Protein AF-A0A151HK45-F1 (afdb_monomer_lite)

InterPro domains:
  IPR002490 V-type ATPase, V0 complex, 116kDa subunit family [PF01496] (2-195)
  IPR002490 V-type ATPase, V0 complex, 116kDa subunit family [PTHR11629] (2-195)

Structure (mmCIF, N/CA/C/O backbone):
data_AF-A0A151HK45-F1
#
_entry.id   AF-A0A151HK45-F1
#
loop_
_atom_site.group_PDB
_atom_site.id
_atom_site.type_symbol
_atom_site.label_atom_id
_atom_site.label_alt_id
_atom_site.label_comp_id
_atom_site.label_asym_id
_atom_site.label_entity_id
_atom_site.label_seq_id
_atom_site.pdbx_PDB_ins_code
_atom_site.Cartn_x
_atom_site.Cartn_y
_atom_site.Cartn_z
_atom_site.occupancy
_atom_site.B_iso_or_equiv
_atom_site.auth_seq_id
_atom_site.auth_comp_id
_atom_site.auth_asym_id
_atom_site.auth_atom_id
_atom_site.pdbx_PDB_model_num
ATOM 1 N N . HIS A 1 1 ? 14.047 -20.370 18.266 1.00 85.88 1 HIS A N 1
ATOM 2 C CA . HIS A 1 1 ? 12.769 -20.252 17.521 1.00 85.88 1 HIS A CA 1
ATOM 3 C C . HIS A 1 1 ? 12.625 -18.891 16.839 1.00 85.88 1 HIS A C 1
ATOM 5 O O . HIS A 1 1 ? 12.457 -18.867 15.630 1.00 85.88 1 HIS A O 1
ATOM 11 N N . MET A 1 2 ? 12.771 -17.770 17.561 1.00 92.81 2 MET A N 1
ATOM 12 C CA . MET A 1 2 ? 12.615 -16.418 16.987 1.00 92.81 2 MET A CA 1
ATOM 13 C C . MET A 1 2 ? 13.567 -16.122 15.815 1.00 92.81 2 MET A C 1
ATOM 15 O O . MET A 1 2 ? 13.113 -15.670 14.773 1.00 92.81 2 MET A O 1
ATOM 19 N N . ILE A 1 3 ? 14.856 -16.466 15.931 1.00 94.00 3 ILE A N 1
ATOM 20 C CA . ILE A 1 3 ? 15.843 -16.266 14.847 1.00 94.00 3 ILE A CA 1
ATOM 21 C C . ILE A 1 3 ? 15.475 -17.059 13.580 1.00 94.00 3 ILE A C 1
ATOM 23 O O . ILE A 1 3 ? 15.647 -16.560 12.474 1.00 94.00 3 ILE A O 1
ATOM 27 N N . LEU A 1 4 ? 14.920 -18.267 13.732 1.00 94.81 4 LEU A N 1
ATOM 28 C CA . LEU A 1 4 ? 14.496 -19.097 12.599 1.00 94.81 4 LEU A CA 1
ATOM 29 C C . LEU A 1 4 ? 13.328 -18.438 11.852 1.00 94.81 4 LEU A C 1
ATOM 31 O O . LEU A 1 4 ? 13.370 -18.335 10.631 1.00 94.81 4 LEU A O 1
ATOM 35 N N . LEU A 1 5 ? 12.326 -17.932 12.579 1.00 93.69 5 LEU A N 1
ATOM 36 C CA . LEU A 1 5 ? 11.191 -17.219 11.983 1.00 93.69 5 LEU A CA 1
ATOM 37 C C . LEU A 1 5 ? 11.621 -15.911 11.306 1.00 93.69 5 LEU A C 1
ATOM 39 O O . LEU A 1 5 ? 11.166 -15.623 10.203 1.00 93.69 5 LEU A O 1
ATOM 43 N N . LEU A 1 6 ? 12.538 -15.154 11.920 1.00 94.44 6 LEU A N 1
ATOM 44 C CA . LEU A 1 6 ? 13.110 -13.950 11.308 1.00 94.44 6 LEU A CA 1
ATOM 45 C C . LEU A 1 6 ? 13.849 -14.278 10.004 1.00 94.44 6 LEU A C 1
ATOM 47 O O . LEU A 1 6 ? 13.644 -13.595 9.006 1.00 94.44 6 LEU A O 1
ATOM 51 N N . GLY A 1 7 ? 14.652 -15.346 9.983 1.00 93.81 7 GLY A N 1
ATOM 52 C CA . GLY A 1 7 ? 15.340 -15.805 8.773 1.00 93.81 7 GLY A CA 1
ATOM 53 C C . GLY A 1 7 ? 14.380 -16.271 7.671 1.00 93.81 7 GLY A C 1
ATOM 54 O O . GLY A 1 7 ? 14.568 -15.935 6.503 1.00 93.81 7 GLY A O 1
ATOM 55 N N . LEU A 1 8 ? 13.313 -16.991 8.028 1.00 94.69 8 LEU A N 1
ATOM 56 C CA . LEU A 1 8 ? 12.304 -17.456 7.071 1.00 94.69 8 LEU A CA 1
ATOM 57 C C . LEU A 1 8 ? 11.516 -16.288 6.457 1.00 94.69 8 LEU A C 1
ATOM 59 O O . LEU A 1 8 ? 11.331 -16.234 5.245 1.00 94.69 8 LEU A O 1
ATOM 63 N N . PHE A 1 9 ? 11.091 -15.311 7.260 1.00 93.06 9 PHE A N 1
ATOM 64 C CA . PHE A 1 9 ? 10.395 -14.140 6.720 1.00 93.06 9 PHE A CA 1
ATOM 65 C C . PHE A 1 9 ? 11.324 -13.211 5.934 1.00 93.06 9 PHE A C 1
ATOM 67 O O . PHE A 1 9 ? 10.900 -12.646 4.928 1.00 93.06 9 PHE A O 1
ATOM 74 N N . ALA A 1 10 ? 12.593 -13.089 6.334 1.00 91.62 10 ALA A N 1
ATOM 75 C CA . ALA A 1 10 ? 13.584 -12.330 5.577 1.00 91.62 10 ALA A CA 1
ATOM 76 C C . ALA A 1 10 ? 13.863 -12.961 4.204 1.00 91.62 10 ALA A C 1
ATOM 78 O O . ALA A 1 10 ? 13.919 -12.245 3.208 1.00 91.62 10 ALA A O 1
ATOM 79 N N . THR A 1 11 ? 13.977 -14.291 4.130 1.00 91.25 11 THR A N 1
ATOM 80 C CA . THR A 1 11 ? 14.140 -14.998 2.846 1.00 91.25 11 THR A CA 1
ATOM 81 C C . THR A 1 11 ? 12.903 -14.858 1.959 1.00 91.25 11 THR A C 1
ATOM 83 O O . THR A 1 11 ? 13.048 -14.554 0.779 1.00 91.25 11 THR A O 1
ATOM 86 N N . TYR A 1 12 ? 11.691 -14.962 2.516 1.00 90.69 12 TYR A N 1
ATOM 87 C CA . TYR A 1 12 ? 10.450 -14.692 1.779 1.00 90.69 12 TYR A CA 1
ATOM 88 C C . TYR A 1 12 ? 10.393 -13.260 1.222 1.00 90.69 12 TYR A C 1
ATOM 90 O O . TYR A 1 12 ? 10.091 -13.061 0.045 1.00 90.69 12 TYR A O 1
ATOM 98 N N . ALA A 1 13 ? 10.738 -12.257 2.036 1.00 89.19 13 ALA A N 1
ATOM 99 C CA . ALA A 1 13 ? 10.799 -10.871 1.583 1.00 89.19 13 ALA A CA 1
ATOM 100 C C . ALA A 1 13 ? 11.868 -10.671 0.495 1.00 89.19 13 ALA A C 1
ATOM 102 O O . ALA A 1 13 ? 11.599 -9.988 -0.488 1.00 89.19 13 ALA A O 1
ATOM 103 N N . GLY A 1 14 ? 13.043 -11.298 0.626 1.00 88.50 14 GLY A N 1
ATOM 104 C CA . GLY A 1 14 ? 14.097 -11.266 -0.394 1.00 88.50 14 GLY A CA 1
ATOM 105 C C . GLY A 1 14 ? 13.636 -11.817 -1.746 1.00 88.50 14 GLY A C 1
ATOM 106 O O . GLY A 1 14 ? 13.912 -11.211 -2.778 1.00 88.50 14 GLY A O 1
ATOM 107 N N . VAL A 1 15 ? 12.846 -12.898 -1.743 1.00 87.56 15 VAL A N 1
ATOM 108 C CA . VAL A 1 15 ? 12.231 -13.445 -2.965 1.00 87.56 15 VAL A CA 1
ATOM 109 C C . VAL A 1 15 ? 11.210 -12.474 -3.565 1.00 87.56 15 VAL A C 1
ATOM 111 O O . VAL A 1 15 ? 11.233 -12.250 -4.771 1.00 87.56 15 VAL A O 1
ATOM 114 N N . ILE A 1 16 ? 10.354 -11.839 -2.753 1.00 87.56 16 ILE A N 1
ATOM 115 C CA . ILE A 1 16 ? 9.393 -10.831 -3.249 1.00 87.56 16 ILE A CA 1
ATOM 116 C C . ILE A 1 16 ? 10.114 -9.640 -3.883 1.00 87.56 16 ILE A C 1
ATOM 118 O O . ILE A 1 16 ? 9.727 -9.195 -4.960 1.00 87.56 16 ILE A O 1
ATOM 122 N N . TYR A 1 17 ? 11.156 -9.119 -3.232 1.00 86.06 17 TYR A N 1
ATOM 123 C CA . TYR A 1 17 ? 11.951 -8.010 -3.766 1.00 86.06 17 TYR A CA 1
ATOM 124 C C . TYR A 1 17 ? 12.838 -8.414 -4.952 1.00 86.06 17 TYR A C 1
ATOM 126 O O . TYR A 1 17 ? 13.430 -7.531 -5.570 1.00 86.06 17 TYR A O 1
ATOM 134 N N . ASN A 1 18 ? 12.906 -9.713 -5.268 1.00 87.19 18 ASN A N 1
ATOM 135 C CA . ASN A 1 18 ? 13.835 -10.296 -6.227 1.00 8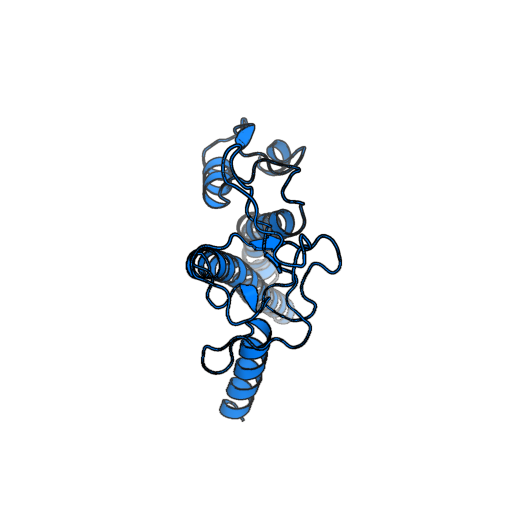7.19 18 ASN A CA 1
ATOM 136 C C . ASN A 1 18 ? 15.268 -9.786 -5.991 1.00 87.19 18 ASN A C 1
ATOM 138 O O . ASN A 1 18 ? 15.902 -9.189 -6.860 1.00 87.19 18 ASN A O 1
ATOM 142 N N . ASP A 1 19 ? 15.731 -9.938 -4.748 1.00 84.38 19 ASP A N 1
ATOM 143 C CA . ASP A 1 19 ? 17.032 -9.462 -4.293 1.00 84.38 19 ASP A CA 1
ATOM 144 C C . ASP A 1 19 ? 17.752 -10.563 -3.511 1.00 84.38 19 ASP A C 1
ATOM 146 O O . ASP A 1 19 ? 17.462 -10.821 -2.337 1.00 84.38 19 ASP A O 1
ATOM 150 N N . VAL A 1 20 ? 18.693 -11.228 -4.181 1.00 83.88 20 VAL A N 1
ATOM 151 C CA . VAL A 1 20 ? 19.587 -12.213 -3.574 1.00 83.88 20 VAL A CA 1
ATOM 152 C C . VAL A 1 20 ? 21.010 -11.701 -3.730 1.00 83.88 20 VAL A C 1
ATOM 154 O O . VAL A 1 20 ? 21.547 -11.653 -4.831 1.00 83.88 20 VAL A O 1
ATOM 157 N N . LEU A 1 21 ? 21.628 -11.301 -2.615 1.00 80.88 21 LEU A N 1
ATOM 158 C CA . LEU A 1 21 ? 22.982 -10.728 -2.590 1.00 80.88 21 LEU A CA 1
ATOM 159 C C . LEU A 1 21 ? 23.138 -9.473 -3.476 1.00 80.88 21 LEU A C 1
ATOM 161 O O . LEU A 1 21 ? 24.205 -9.260 -4.046 1.00 80.88 21 LEU A O 1
ATOM 165 N N . SER A 1 22 ? 22.101 -8.632 -3.579 1.00 77.75 22 SER A N 1
ATOM 166 C CA . SER A 1 22 ? 22.053 -7.456 -4.462 1.00 77.75 22 SER A CA 1
ATOM 167 C C . SER A 1 22 ? 21.942 -7.774 -5.959 1.00 77.75 22 SER A C 1
ATOM 169 O O . SER A 1 22 ? 22.002 -6.854 -6.775 1.00 77.75 22 SER A O 1
ATOM 171 N N . LEU A 1 23 ? 21.740 -9.041 -6.330 1.00 77.12 23 LEU A N 1
ATOM 172 C CA . LEU A 1 23 ? 21.497 -9.472 -7.705 1.00 77.12 23 LEU A CA 1
ATOM 173 C C . LEU A 1 23 ? 20.017 -9.840 -7.881 1.00 77.12 23 LEU A C 1
ATOM 175 O O . LEU A 1 23 ? 19.427 -10.514 -7.032 1.00 77.12 23 LEU A O 1
ATOM 179 N N . GLY A 1 24 ? 19.423 -9.391 -8.988 1.00 76.56 24 GLY A N 1
ATOM 180 C CA . GLY A 1 24 ? 18.127 -9.896 -9.439 1.00 76.56 24 GLY A CA 1
ATOM 181 C C . GLY A 1 24 ? 18.291 -11.295 -10.017 1.00 76.56 24 GLY A C 1
ATOM 182 O O . GLY A 1 24 ? 19.310 -11.584 -10.640 1.00 76.56 24 GLY A O 1
ATOM 183 N N . ILE A 1 25 ? 17.309 -12.172 -9.823 1.00 79.81 25 ILE A N 1
ATOM 184 C CA . ILE A 1 25 ? 17.286 -13.502 -10.441 1.00 79.81 25 ILE A CA 1
ATOM 185 C C . ILE A 1 25 ? 16.192 -13.511 -11.505 1.00 79.81 25 ILE A C 1
ATOM 187 O O . ILE A 1 25 ? 15.031 -13.229 -11.206 1.00 79.81 25 ILE A O 1
ATOM 191 N N . ASP A 1 26 ? 16.545 -13.865 -12.739 1.00 79.69 26 ASP A N 1
ATOM 192 C CA . ASP A 1 26 ? 15.570 -14.070 -13.811 1.00 79.69 26 ASP A CA 1
ATOM 193 C C . ASP A 1 26 ? 15.066 -15.511 -13.786 1.00 79.69 26 ASP A C 1
ATOM 195 O O . ASP A 1 26 ? 15.707 -16.431 -14.293 1.00 79.69 26 ASP A O 1
ATOM 199 N N . LEU A 1 27 ? 13.935 -15.708 -13.107 1.00 74.25 27 LEU A N 1
ATOM 200 C CA . LEU A 1 27 ? 13.289 -17.013 -12.955 1.00 74.25 27 LEU A CA 1
ATOM 201 C C . LEU A 1 27 ? 12.288 -17.297 -14.084 1.00 74.25 27 LEU A C 1
ATOM 203 O O . LEU A 1 27 ? 12.079 -18.458 -14.426 1.00 74.25 27 LEU A O 1
ATOM 207 N N . PHE A 1 28 ? 11.651 -16.258 -14.638 1.00 78.56 28 PHE A N 1
ATOM 208 C CA . PHE A 1 28 ? 10.496 -16.393 -15.539 1.00 78.56 28 PHE A CA 1
ATOM 209 C C . PHE A 1 28 ? 10.613 -15.602 -16.852 1.00 78.56 28 PHE A C 1
ATOM 211 O O . PHE A 1 28 ? 9.629 -15.521 -17.597 1.00 78.56 28 PHE A O 1
ATOM 218 N N . GLY A 1 29 ? 11.781 -15.029 -17.138 1.00 76.00 29 GLY A N 1
ATOM 219 C CA . GLY A 1 29 ? 11.995 -14.073 -18.216 1.00 76.00 29 GLY A CA 1
ATOM 220 C C . GLY A 1 29 ? 11.484 -12.687 -17.827 1.00 76.00 29 GLY A C 1
ATOM 221 O O . GLY A 1 29 ? 10.345 -12.539 -17.364 1.00 76.00 29 GLY A O 1
ATOM 222 N N . THR A 1 30 ? 12.303 -11.664 -18.053 1.00 77.56 30 THR A N 1
ATOM 223 C CA . THR A 1 30 ? 11.869 -10.267 -17.937 1.00 77.56 30 THR A CA 1
ATOM 224 C C . THR A 1 30 ? 10.704 -9.953 -18.883 1.00 77.56 30 THR A C 1
ATOM 226 O O . THR A 1 30 ? 10.605 -10.478 -19.993 1.00 77.56 30 THR A O 1
ATOM 229 N N . ARG A 1 31 ? 9.794 -9.094 -18.421 1.00 81.50 31 ARG A N 1
ATOM 230 C CA . ARG A 1 31 ? 8.635 -8.571 -19.160 1.00 81.50 31 ARG A CA 1
ATOM 231 C C . ARG A 1 31 ? 8.886 -7.168 -19.698 1.00 81.50 31 ARG A C 1
ATOM 233 O O . ARG A 1 31 ? 7.939 -6.464 -20.040 1.00 81.50 31 ARG A O 1
ATOM 240 N N . TRP A 1 32 ? 10.153 -6.778 -19.781 1.00 77.19 32 TRP A N 1
ATOM 241 C CA . TRP A 1 32 ? 10.609 -5.556 -20.422 1.00 77.19 32 TRP A CA 1
ATOM 242 C C . TRP A 1 32 ? 11.348 -5.897 -21.710 1.00 77.19 32 TRP A C 1
ATOM 244 O O . TRP A 1 32 ? 12.059 -6.899 -21.799 1.00 77.19 32 TRP A O 1
ATOM 254 N N . GLN A 1 33 ? 11.148 -5.065 -22.722 1.00 76.19 33 GLN A N 1
ATOM 255 C CA . GLN A 1 33 ? 11.783 -5.202 -24.023 1.00 76.19 33 GLN A CA 1
ATOM 256 C C . GLN A 1 33 ? 12.540 -3.928 -24.367 1.00 76.19 33 GLN A C 1
ATOM 258 O O . GLN A 1 33 ? 12.121 -2.823 -24.013 1.00 76.19 33 GLN A O 1
ATOM 263 N N . VAL A 1 34 ? 13.637 -4.096 -25.093 1.00 71.62 34 VAL A N 1
ATOM 264 C CA . VAL A 1 34 ? 14.411 -2.970 -25.608 1.00 71.62 34 VAL A CA 1
ATOM 265 C C . VAL A 1 34 ? 13.591 -2.297 -26.701 1.00 71.62 34 VAL A C 1
ATOM 267 O O . VAL A 1 34 ? 13.236 -2.946 -27.693 1.00 71.62 34 VAL A O 1
ATOM 270 N N . SER A 1 35 ? 13.278 -1.008 -26.542 1.00 64.88 35 SER A N 1
ATOM 271 C CA . SER A 1 35 ? 12.705 -0.238 -27.644 1.00 64.88 35 SER A CA 1
ATOM 272 C C . SER A 1 35 ? 13.758 -0.155 -28.748 1.00 64.88 35 SER A C 1
ATOM 274 O O . SER A 1 35 ? 14.877 0.296 -28.494 1.00 64.88 35 SER A O 1
ATOM 276 N N . SER A 1 36 ? 13.427 -0.603 -29.962 1.00 57.41 36 SER A N 1
ATOM 277 C CA . SER A 1 36 ? 14.312 -0.452 -31.120 1.00 57.41 36 SER A CA 1
ATOM 278 C C . SER A 1 36 ? 14.756 1.008 -31.239 1.00 57.41 36 SER A C 1
ATOM 280 O O . SER A 1 36 ? 13.904 1.883 -31.062 1.00 57.41 36 SER A O 1
ATOM 282 N N . PRO A 1 37 ? 16.035 1.301 -31.548 1.00 53.94 37 PRO A N 1
ATOM 283 C CA . PRO A 1 37 ? 16.459 2.677 -31.743 1.00 53.94 37 PRO A CA 1
ATOM 284 C C . PRO A 1 37 ? 15.588 3.298 -32.837 1.00 53.94 37 PRO A C 1
ATOM 286 O O . PRO A 1 37 ? 15.566 2.821 -33.973 1.00 53.94 37 PRO A O 1
ATOM 289 N N . THR A 1 38 ? 14.837 4.339 -32.483 1.00 46.09 38 THR A N 1
ATOM 290 C CA . THR A 1 38 ? 14.225 5.224 -33.468 1.00 46.09 38 THR A CA 1
ATOM 291 C C . THR A 1 38 ? 15.382 5.911 -34.173 1.00 46.09 38 THR A C 1
ATOM 293 O O . THR A 1 38 ? 15.970 6.846 -33.636 1.00 46.09 38 THR A O 1
ATOM 296 N N . PHE A 1 39 ? 15.774 5.387 -35.333 1.00 50.38 39 PHE A N 1
ATOM 297 C CA . PHE A 1 39 ? 16.718 6.070 -36.203 1.00 50.38 39 PHE A CA 1
ATOM 298 C C . PHE A 1 39 ? 16.082 7.407 -36.585 1.00 50.38 39 PHE A C 1
ATOM 300 O O . PHE A 1 39 ? 15.000 7.427 -37.176 1.00 50.38 39 PHE A O 1
ATOM 307 N N . GLU A 1 40 ? 16.714 8.516 -36.207 1.00 48.94 40 GLU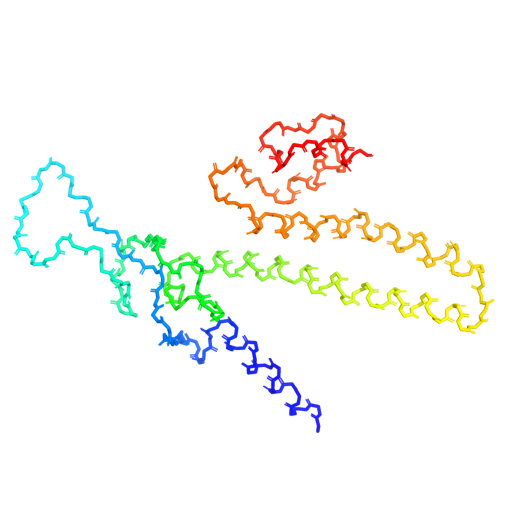 A N 1
ATOM 308 C CA . GLU A 1 40 ? 16.331 9.816 -36.747 1.00 48.94 40 GLU A CA 1
ATOM 309 C C . GLU A 1 40 ? 16.515 9.789 -38.272 1.00 48.94 40 GLU A C 1
ATOM 311 O O . GLU A 1 40 ? 17.409 9.118 -38.800 1.00 48.94 40 GLU A O 1
ATOM 316 N N . GLU A 1 41 ? 15.623 10.477 -38.983 1.00 43.00 41 GLU A N 1
ATOM 317 C CA . GLU A 1 41 ? 15.525 10.494 -40.442 1.00 43.00 41 GLU A CA 1
ATOM 318 C C . GLU A 1 41 ? 16.820 11.069 -41.062 1.00 43.00 41 GLU A C 1
ATOM 320 O O . GLU A 1 41 ? 16.943 12.269 -41.291 1.00 43.00 41 GLU A O 1
ATOM 325 N N . GLY A 1 42 ? 17.833 10.217 -41.280 1.00 52.09 42 GLY A N 1
ATOM 326 C CA . GLY A 1 42 ? 19.128 10.629 -41.835 1.00 52.09 42 GLY A CA 1
ATOM 327 C C . GLY A 1 42 ? 20.330 9.702 -41.603 1.00 52.09 42 GLY A C 1
ATOM 328 O O . GLY A 1 42 ? 21.326 9.851 -42.311 1.00 52.09 42 GLY A O 1
ATOM 329 N N . GLU A 1 43 ? 20.278 8.733 -40.681 1.00 47.22 43 GLU A N 1
ATOM 330 C CA . GLU A 1 43 ? 21.392 7.790 -40.468 1.00 47.22 43 GLU A CA 1
ATOM 331 C C . GLU A 1 43 ? 21.231 6.484 -41.264 1.00 47.22 43 GLU A C 1
ATOM 333 O O . GLU A 1 43 ? 20.179 5.845 -41.285 1.00 47.22 43 GLU A O 1
ATOM 338 N N . VAL A 1 44 ? 22.300 6.087 -41.961 1.00 47.41 44 VAL A N 1
ATOM 339 C CA . VAL A 1 44 ? 22.317 4.931 -42.867 1.00 47.41 44 VAL A CA 1
ATOM 340 C C . VAL A 1 44 ? 22.241 3.635 -42.057 1.00 47.41 44 VAL A C 1
ATOM 342 O O . VAL A 1 44 ? 23.198 3.247 -41.387 1.00 47.41 44 VAL A O 1
ATOM 345 N N . ALA A 1 45 ? 21.102 2.947 -42.136 1.00 47.47 45 ALA A N 1
ATOM 346 C CA . ALA A 1 45 ? 20.888 1.660 -41.489 1.00 47.47 45 ALA A CA 1
ATOM 347 C C . ALA A 1 45 ? 21.793 0.573 -42.100 1.00 47.47 45 ALA A C 1
ATOM 349 O O . ALA A 1 45 ? 21.644 0.192 -43.263 1.00 47.47 45 ALA A O 1
ATOM 350 N N . PHE A 1 46 ? 22.712 0.024 -41.304 1.00 46.16 46 PHE A N 1
ATOM 351 C CA . PHE A 1 46 ? 23.320 -1.271 -41.609 1.00 46.16 46 PHE A CA 1
ATOM 352 C C . PHE A 1 46 ? 22.286 -2.373 -41.332 1.00 46.16 46 PHE A C 1
ATOM 354 O O . PHE A 1 46 ? 21.602 -2.298 -40.308 1.00 46.16 46 PHE A O 1
ATOM 361 N N . PRO A 1 47 ? 22.164 -3.419 -42.175 1.00 45.19 47 PRO A N 1
ATOM 362 C CA . PRO A 1 47 ? 21.250 -4.523 -41.922 1.00 45.19 47 PRO A CA 1
ATOM 363 C C . PRO A 1 47 ? 21.862 -5.434 -40.850 1.00 45.19 47 PRO A C 1
ATOM 365 O O . PRO A 1 47 ? 22.346 -6.529 -41.130 1.00 45.19 47 PRO A O 1
ATOM 368 N N . ALA A 1 48 ? 21.887 -4.963 -39.605 1.00 45.66 48 ALA A N 1
ATOM 369 C CA . ALA A 1 48 ? 22.068 -5.832 -38.460 1.00 45.66 48 ALA A CA 1
ATOM 370 C C . ALA A 1 48 ? 20.771 -6.630 -38.300 1.00 45.66 48 ALA A C 1
ATOM 372 O O . ALA A 1 48 ? 19.682 -6.071 -38.182 1.00 45.66 48 ALA A O 1
ATOM 373 N N . ALA A 1 49 ? 20.889 -7.951 -38.382 1.00 43.00 49 ALA A N 1
ATOM 374 C CA . ALA A 1 49 ? 19.778 -8.870 -38.233 1.00 43.00 49 ALA A CA 1
ATOM 375 C C . ALA A 1 49 ? 18.950 -8.558 -36.968 1.00 43.00 49 ALA A C 1
ATOM 377 O O . ALA A 1 49 ? 19.502 -8.378 -35.885 1.00 43.00 49 ALA A O 1
ATOM 378 N N . SER A 1 50 ? 17.624 -8.588 -37.139 1.00 44.19 50 SER A N 1
ATOM 379 C CA . SER A 1 50 ? 16.542 -8.426 -36.152 1.00 44.19 50 SER A CA 1
ATOM 380 C C . SER A 1 50 ? 16.151 -6.993 -35.757 1.00 44.19 50 SER A C 1
ATOM 382 O O . SER A 1 50 ? 16.395 -6.522 -34.655 1.00 44.19 50 SER A O 1
ATOM 384 N N . SER A 1 51 ? 15.370 -6.359 -36.634 1.00 47.78 51 SER A N 1
ATOM 385 C CA . SER A 1 51 ? 14.378 -5.322 -36.315 1.00 47.78 51 SER A CA 1
ATOM 386 C C . SER A 1 51 ? 13.203 -5.888 -35.491 1.00 47.78 51 SER A C 1
ATOM 388 O O . SER A 1 51 ? 12.038 -5.720 -35.849 1.00 47.78 51 SER A O 1
ATOM 390 N N . ALA A 1 52 ? 13.501 -6.661 -34.450 1.00 53.12 52 ALA A N 1
ATOM 391 C CA . ALA A 1 52 ? 12.518 -7.274 -33.572 1.00 53.12 52 ALA A CA 1
ATOM 392 C C . ALA A 1 52 ? 12.794 -6.793 -32.151 1.00 53.12 52 ALA A C 1
ATOM 394 O O . ALA A 1 52 ? 13.941 -6.829 -31.704 1.00 53.12 52 ALA A O 1
ATOM 395 N N . SER A 1 53 ? 11.743 -6.359 -31.454 1.00 56.16 53 SER A N 1
ATOM 396 C CA . SER A 1 53 ? 11.763 -6.135 -30.010 1.00 56.16 53 SER A CA 1
ATOM 397 C C . SER A 1 53 ? 12.365 -7.367 -29.339 1.00 56.16 53 SER A C 1
ATOM 399 O O . SER A 1 53 ? 11.789 -8.458 -29.385 1.00 56.16 53 SER A O 1
ATOM 401 N N . ARG A 1 54 ? 13.567 -7.221 -28.787 1.00 63.25 54 ARG A N 1
ATOM 402 C CA . ARG A 1 54 ? 14.260 -8.313 -28.108 1.00 63.25 54 ARG A CA 1
ATOM 403 C C . ARG A 1 54 ? 13.947 -8.205 -26.615 1.00 63.25 54 ARG A C 1
ATOM 405 O O . ARG A 1 54 ? 13.928 -7.083 -26.102 1.00 63.25 54 ARG A O 1
ATOM 412 N N . PRO A 1 55 ? 13.685 -9.325 -25.919 1.00 60.19 55 PRO A N 1
ATOM 413 C CA . PRO A 1 55 ? 13.549 -9.295 -24.468 1.00 60.19 55 PRO A CA 1
ATOM 414 C C . PRO A 1 55 ? 14.816 -8.696 -23.856 1.00 60.19 55 PRO A C 1
ATOM 416 O O . PRO A 1 55 ? 15.923 -8.991 -24.326 1.00 60.19 55 PRO A O 1
ATOM 419 N N . ALA A 1 56 ? 14.636 -7.852 -22.839 1.00 62.28 56 ALA A N 1
ATOM 420 C CA . ALA A 1 56 ? 15.744 -7.296 -22.081 1.00 62.28 56 ALA A CA 1
ATOM 421 C C . ALA A 1 56 ? 16.605 -8.445 -21.530 1.00 62.28 56 ALA A C 1
ATOM 423 O O . ALA A 1 56 ? 16.117 -9.526 -21.193 1.00 62.28 56 ALA A O 1
ATOM 424 N N . THR A 1 57 ? 17.915 -8.259 -21.488 1.00 60.34 57 THR A N 1
ATOM 425 C CA . THR A 1 57 ? 18.829 -9.254 -20.902 1.00 60.34 57 THR A CA 1
ATOM 426 C C . THR A 1 57 ? 19.557 -8.622 -19.734 1.00 60.34 57 THR A C 1
ATOM 428 O O . THR A 1 57 ? 19.787 -7.422 -19.742 1.00 60.34 57 THR A O 1
ATOM 431 N N . PHE A 1 58 ? 19.982 -9.423 -18.750 1.00 51.62 58 PHE A N 1
ATOM 432 C CA . PHE A 1 58 ? 20.693 -8.946 -17.548 1.00 51.62 58 PHE A CA 1
ATOM 433 C C . PHE A 1 58 ? 21.888 -8.015 -17.808 1.00 51.62 58 PHE A C 1
ATOM 435 O O . PHE A 1 58 ? 22.293 -7.270 -16.922 1.00 51.62 58 PHE A O 1
ATOM 442 N N . HIS A 1 59 ? 22.470 -8.083 -19.003 1.00 51.38 59 HIS A N 1
ATOM 443 C CA . HIS A 1 59 ? 23.542 -7.211 -19.456 1.00 51.38 59 HIS A CA 1
ATOM 444 C C . HIS A 1 59 ? 23.012 -6.260 -20.524 1.00 51.38 59 HIS A C 1
ATOM 446 O O . HIS A 1 59 ? 23.322 -6.420 -21.705 1.00 51.38 59 HIS A O 1
ATOM 452 N N . GLU A 1 60 ? 22.191 -5.297 -20.120 1.00 55.03 60 GLU A N 1
ATOM 453 C CA . GLU A 1 60 ? 21.748 -4.245 -21.028 1.00 55.03 60 GLU A CA 1
ATOM 454 C C . GLU A 1 60 ? 22.661 -3.023 -20.952 1.00 55.03 60 GLU A C 1
ATOM 456 O O . GLU A 1 60 ? 23.254 -2.715 -19.914 1.00 55.03 60 GLU A O 1
ATOM 461 N N . ARG A 1 61 ? 22.852 -2.384 -22.106 1.00 53.16 61 ARG A N 1
ATOM 462 C CA . ARG A 1 61 ? 23.821 -1.310 -22.301 1.00 53.16 61 ARG A CA 1
ATOM 463 C C . ARG A 1 61 ? 23.269 -0.021 -21.694 1.00 53.16 61 ARG A C 1
ATOM 465 O O . ARG A 1 61 ? 22.124 0.349 -21.933 1.00 53.16 61 ARG A O 1
ATOM 472 N N . GLU A 1 62 ? 24.106 0.674 -20.934 1.00 50.59 62 GLU A N 1
ATOM 473 C CA . GLU A 1 62 ? 23.809 1.984 -20.349 1.00 50.59 62 GLU A CA 1
ATOM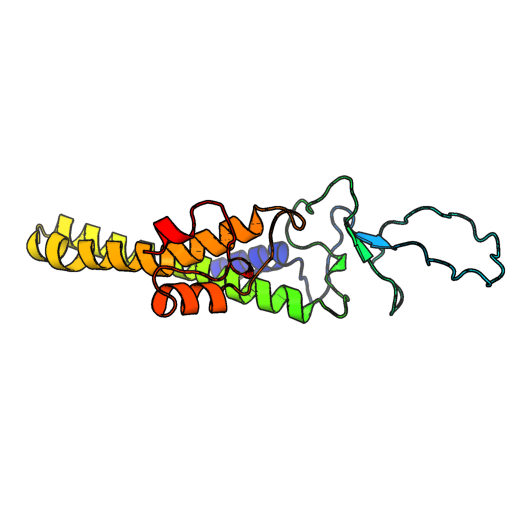 474 C C . GLU A 1 62 ? 23.251 2.943 -21.427 1.00 50.59 62 GLU A C 1
ATOM 476 O O . GLU A 1 62 ? 23.982 3.354 -22.328 1.00 50.59 62 GLU A O 1
ATOM 481 N N . GLY A 1 63 ? 21.945 3.250 -21.376 1.00 57.78 63 GLY A N 1
ATOM 482 C CA . GLY A 1 63 ? 21.275 4.196 -22.286 1.00 57.78 63 GLY A CA 1
ATOM 483 C C . GLY A 1 63 ? 20.086 3.668 -23.104 1.00 57.78 63 GLY A C 1
ATOM 484 O O . GLY A 1 63 ? 19.406 4.479 -23.733 1.00 57.78 63 GLY A O 1
ATOM 485 N N . GLU A 1 64 ? 19.790 2.365 -23.097 1.00 64.50 64 GLU A N 1
ATOM 486 C CA . GLU A 1 64 ? 18.623 1.810 -23.805 1.00 64.50 64 GLU A CA 1
ATOM 487 C C . GLU A 1 64 ? 17.314 2.047 -23.018 1.00 64.50 64 GLU A C 1
ATOM 489 O O . GLU A 1 64 ? 17.253 1.885 -21.796 1.00 64.50 64 GLU A O 1
ATOM 494 N N . LYS A 1 65 ? 16.257 2.508 -23.707 1.00 65.75 65 LYS A N 1
ATOM 495 C CA . LYS A 1 65 ? 14.927 2.686 -23.107 1.00 65.75 65 LYS A CA 1
ATOM 496 C C . LYS A 1 65 ? 14.185 1.352 -23.135 1.00 65.75 65 LYS A C 1
ATOM 498 O O . LYS A 1 65 ? 14.039 0.728 -24.183 1.00 65.75 65 LYS A O 1
ATOM 503 N N . LEU A 1 66 ? 13.695 0.947 -21.970 1.00 69.88 66 LEU A N 1
ATOM 504 C CA . LEU A 1 66 ? 12.903 -0.262 -21.803 1.00 69.88 66 LEU A CA 1
ATOM 505 C C . LEU A 1 66 ? 11.416 0.072 -21.849 1.00 69.88 66 LEU A C 1
ATOM 507 O O . LEU A 1 66 ? 10.942 0.940 -21.113 1.00 69.88 66 LEU A O 1
ATOM 511 N N . GLU A 1 67 ? 10.681 -0.654 -22.682 1.00 70.19 67 GLU A N 1
ATOM 512 C CA . GLU A 1 67 ? 9.224 -0.590 -22.748 1.00 70.19 67 GLU A CA 1
ATOM 513 C C . GLU A 1 67 ? 8.607 -1.868 -22.167 1.00 70.19 67 GLU A C 1
ATOM 515 O O . GLU A 1 67 ? 9.197 -2.950 -22.280 1.00 70.19 67 GLU A O 1
ATOM 520 N N . PRO A 1 68 ? 7.435 -1.778 -21.511 1.00 70.12 68 PRO A N 1
ATOM 521 C CA . PRO A 1 68 ? 6.745 -2.960 -21.019 1.00 70.12 68 PRO A CA 1
ATOM 522 C C . PRO A 1 68 ? 6.285 -3.822 -22.200 1.00 70.12 68 PRO A C 1
ATOM 524 O O . PRO A 1 68 ? 5.734 -3.322 -23.181 1.00 70.12 68 PRO A O 1
ATOM 527 N N . MET A 1 69 ? 6.488 -5.133 -22.104 1.00 67.12 69 MET A N 1
ATOM 528 C CA . MET A 1 69 ? 6.009 -6.080 -23.105 1.00 67.12 69 MET A CA 1
ATOM 529 C C . MET A 1 69 ? 4.474 -6.156 -23.064 1.00 67.12 69 MET A C 1
ATOM 531 O O . MET A 1 69 ? 3.879 -6.254 -21.989 1.00 67.12 69 MET A O 1
ATOM 535 N N . ALA A 1 70 ? 3.825 -6.135 -24.233 1.00 63.25 70 ALA A N 1
ATOM 536 C CA . ALA A 1 70 ? 2.361 -6.181 -24.338 1.00 63.25 70 ALA A CA 1
ATOM 537 C C . ALA A 1 70 ? 1.762 -7.525 -23.875 1.00 63.25 70 ALA A C 1
ATOM 539 O O . ALA A 1 70 ? 0.625 -7.570 -23.408 1.00 63.25 70 ALA A O 1
ATOM 540 N N . GLU A 1 71 ? 2.525 -8.617 -23.975 1.00 65.06 71 GLU A N 1
ATOM 541 C CA . GLU A 1 71 ? 2.092 -9.959 -23.582 1.00 65.06 71 GLU A CA 1
ATOM 542 C C . GLU A 1 71 ? 2.818 -10.445 -22.318 1.00 65.06 71 GLU A C 1
ATOM 544 O O . GLU A 1 71 ? 4.044 -10.416 -22.219 1.00 65.06 71 GLU A O 1
ATOM 549 N N . GLY A 1 72 ? 2.054 -10.946 -21.342 1.00 65.69 72 GLY A N 1
ATOM 550 C CA . GLY A 1 72 ? 2.603 -11.569 -20.132 1.00 65.69 72 GLY A CA 1
ATOM 551 C C . GLY A 1 72 ? 3.005 -10.606 -19.008 1.00 65.69 72 GLY A C 1
ATOM 552 O O . GLY A 1 72 ? 3.729 -11.017 -18.105 1.00 65.69 72 GLY A O 1
ATOM 553 N N . PHE A 1 73 ? 2.543 -9.354 -19.042 1.00 70.69 73 PHE A N 1
ATOM 554 C CA . PHE A 1 73 ? 2.616 -8.427 -17.911 1.00 70.69 73 PHE A CA 1
ATOM 555 C C . PHE A 1 73 ? 1.430 -8.649 -16.948 1.00 70.69 73 PHE A C 1
ATOM 557 O O . PHE A 1 73 ? 0.308 -8.841 -17.427 1.00 70.69 73 PHE A O 1
ATOM 564 N N . PRO A 1 74 ? 1.606 -8.571 -15.612 1.00 78.31 74 PRO A N 1
ATOM 565 C CA . PRO A 1 74 ? 2.842 -8.335 -14.849 1.00 78.31 74 PRO A CA 1
ATOM 566 C C . PRO A 1 74 ? 3.684 -9.606 -14.592 1.00 78.31 74 PRO A C 1
ATOM 568 O O . PRO A 1 74 ? 3.203 -10.726 -14.752 1.00 78.31 74 PRO A O 1
ATOM 571 N N . TYR A 1 75 ? 4.940 -9.425 -14.151 1.00 83.00 75 TYR A N 1
ATOM 572 C CA . TYR A 1 75 ? 5.849 -10.519 -13.759 1.00 83.00 75 TYR A CA 1
ATOM 573 C C . TYR A 1 75 ? 5.210 -11.407 -12.666 1.00 83.00 75 TYR A C 1
ATOM 575 O O . TYR A 1 75 ? 4.639 -10.874 -11.711 1.00 83.00 75 TYR A O 1
ATOM 583 N N . PRO A 1 76 ? 5.280 -12.748 -12.774 1.00 82.38 76 PRO A N 1
ATOM 584 C CA . PRO A 1 76 ? 4.424 -13.642 -11.990 1.00 82.38 76 PRO A CA 1
ATOM 585 C C . PRO A 1 76 ? 4.759 -13.697 -10.494 1.00 82.38 76 PRO A C 1
ATOM 587 O O . PRO A 1 76 ? 3.868 -13.955 -9.685 1.00 82.38 76 PRO A O 1
ATOM 590 N N . VAL A 1 77 ? 6.021 -13.485 -10.102 1.00 84.44 77 VAL A N 1
ATOM 591 C CA . VAL A 1 77 ? 6.447 -13.551 -8.694 1.00 84.44 77 VAL A CA 1
ATOM 592 C C . VAL A 1 77 ? 7.451 -12.449 -8.386 1.00 84.44 77 VAL A C 1
ATOM 594 O O . VAL A 1 77 ? 8.582 -12.498 -8.849 1.00 84.44 77 VAL A O 1
ATOM 597 N N . GLY A 1 78 ? 7.071 -11.503 -7.531 1.00 84.25 78 GLY A N 1
ATOM 598 C CA . GLY A 1 78 ? 7.972 -10.446 -7.074 1.00 84.25 78 GLY A CA 1
ATOM 599 C C . GLY A 1 78 ? 8.249 -9.380 -8.134 1.00 84.25 78 GLY A C 1
ATOM 600 O O . GLY A 1 78 ? 7.436 -9.147 -9.029 1.00 84.25 78 GLY A O 1
ATOM 601 N N . PHE A 1 79 ? 9.384 -8.697 -8.000 1.00 85.00 79 PHE A N 1
ATOM 602 C CA . PHE A 1 79 ? 9.797 -7.663 -8.947 1.00 85.00 79 PHE A CA 1
ATOM 603 C C . PHE A 1 79 ? 10.502 -8.246 -10.172 1.00 85.00 79 PHE A C 1
ATOM 605 O O . PHE A 1 79 ? 11.294 -9.185 -10.075 1.00 85.00 79 PHE A O 1
ATOM 612 N N . ASP A 1 80 ? 10.236 -7.634 -11.326 1.00 84.31 80 ASP A N 1
ATOM 613 C CA . ASP A 1 80 ? 10.917 -7.971 -12.573 1.00 84.31 80 ASP A CA 1
ATOM 614 C C . ASP A 1 80 ? 12.433 -7.699 -12.451 1.00 84.31 80 ASP A C 1
ATOM 616 O O . ASP A 1 80 ? 12.811 -6.616 -11.982 1.00 84.31 80 ASP A O 1
ATOM 620 N N . PRO A 1 81 ? 13.299 -8.639 -12.874 1.00 80.56 81 PRO A N 1
ATOM 621 C CA . PRO A 1 81 ? 14.751 -8.463 -12.871 1.00 80.56 81 PRO A CA 1
ATOM 622 C C . PRO A 1 81 ? 15.239 -7.212 -13.607 1.00 80.56 81 PRO A C 1
ATOM 624 O O . PRO A 1 81 ? 16.261 -6.661 -13.212 1.00 80.56 81 PRO A O 1
ATOM 627 N N . ALA A 1 82 ? 14.513 -6.729 -14.623 1.00 79.00 82 ALA A N 1
ATOM 628 C CA . ALA A 1 82 ? 14.900 -5.542 -15.391 1.00 79.00 82 ALA A CA 1
ATOM 629 C C . ALA A 1 82 ? 14.983 -4.262 -14.547 1.00 79.00 82 ALA A C 1
ATOM 631 O O . ALA A 1 82 ? 15.664 -3.313 -14.925 1.00 79.00 82 ALA A O 1
ATOM 632 N N . TRP A 1 83 ? 14.325 -4.224 -13.382 1.00 79.69 83 TRP A N 1
ATOM 633 C CA . TRP A 1 83 ? 14.459 -3.096 -12.461 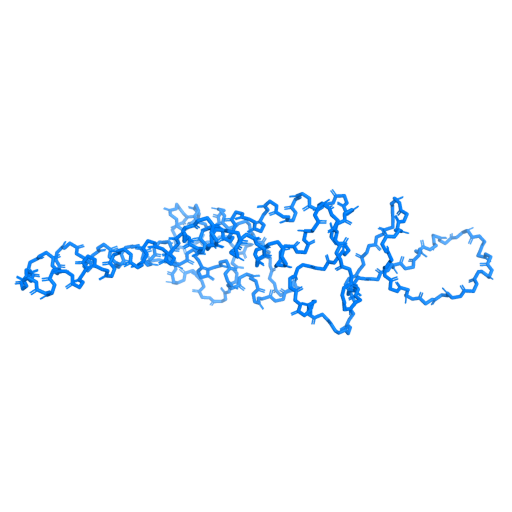1.00 79.69 83 TRP A CA 1
ATOM 634 C C . TRP A 1 83 ? 15.811 -3.055 -11.750 1.00 79.69 83 TRP A C 1
ATOM 636 O O . TRP A 1 83 ? 16.191 -1.987 -11.287 1.00 79.69 83 TRP A O 1
ATOM 646 N N . LYS A 1 84 ? 16.528 -4.180 -11.637 1.00 77.81 84 LYS A N 1
ATOM 647 C CA . LYS A 1 84 ? 17.852 -4.246 -11.009 1.00 77.81 84 LYS A CA 1
ATOM 648 C C . LYS A 1 84 ? 18.903 -3.804 -12.029 1.00 77.81 84 LYS A C 1
ATOM 650 O O . LYS A 1 84 ? 19.256 -4.571 -12.917 1.00 77.81 84 LYS A O 1
ATOM 655 N N . GLY A 1 85 ? 19.390 -2.570 -11.899 1.00 72.69 85 GLY A N 1
ATOM 656 C CA . GLY A 1 85 ? 20.311 -1.943 -12.860 1.00 72.69 85 GLY A CA 1
ATOM 657 C C . GLY A 1 85 ? 19.694 -0.814 -13.691 1.00 72.69 85 GLY A C 1
ATOM 658 O O . GLY A 1 85 ? 20.400 -0.162 -14.458 1.00 72.69 85 GLY A O 1
ATOM 659 N N . ALA A 1 86 ? 18.401 -0.530 -13.514 1.00 77.62 86 ALA A N 1
ATOM 660 C CA . ALA A 1 86 ? 17.766 0.625 -14.134 1.00 77.62 86 ALA A CA 1
ATOM 661 C C . ALA A 1 86 ? 18.174 1.924 -13.415 1.00 77.62 86 ALA A C 1
ATOM 663 O O . ALA A 1 86 ? 18.180 1.996 -12.187 1.00 77.62 86 ALA A O 1
ATOM 664 N N . VAL A 1 87 ? 18.423 3.005 -14.162 1.00 79.50 87 VAL A N 1
ATOM 665 C CA . VAL A 1 87 ? 18.802 4.317 -13.585 1.00 79.50 87 VAL A CA 1
ATOM 666 C C . VAL A 1 87 ? 17.727 4.855 -12.625 1.00 79.50 87 VAL A C 1
ATOM 668 O O . VAL A 1 87 ? 18.020 5.546 -11.651 1.00 79.50 87 VAL A O 1
ATOM 671 N N . ASN A 1 88 ? 16.461 4.518 -12.878 1.00 83.19 88 ASN A N 1
ATOM 672 C CA . ASN A 1 88 ? 15.306 4.919 -12.078 1.00 83.19 88 ASN A CA 1
ATOM 673 C C . ASN A 1 88 ? 14.869 3.866 -11.037 1.00 83.19 88 ASN A C 1
ATOM 675 O O . ASN A 1 88 ? 13.799 4.029 -10.438 1.00 83.19 88 ASN A O 1
ATOM 679 N N . GLU A 1 89 ? 15.678 2.834 -10.763 1.00 83.69 89 GLU A N 1
ATOM 680 C CA . GLU A 1 89 ? 15.350 1.793 -9.776 1.00 83.69 89 GLU A CA 1
ATOM 681 C C . GLU A 1 89 ? 15.072 2.395 -8.390 1.00 83.69 89 GLU A C 1
ATOM 683 O O . GLU A 1 89 ? 14.076 2.065 -7.740 1.00 83.69 89 GLU A O 1
ATOM 688 N N . LEU A 1 90 ? 15.902 3.354 -7.960 1.00 86.44 90 LEU A N 1
ATOM 689 C CA . LEU A 1 90 ? 15.809 3.951 -6.630 1.00 86.44 90 LEU A CA 1
ATOM 690 C C . LEU A 1 90 ? 14.510 4.738 -6.471 1.00 86.44 90 LEU A C 1
ATOM 692 O O . LEU A 1 90 ? 13.861 4.656 -5.429 1.00 86.44 90 LEU A O 1
ATOM 696 N N . LEU A 1 91 ? 14.106 5.475 -7.507 1.00 85.69 91 LEU A N 1
ATOM 697 C CA . LEU A 1 91 ? 12.879 6.269 -7.493 1.00 85.69 91 LEU A CA 1
ATOM 698 C C . LEU A 1 91 ? 11.638 5.371 -7.382 1.00 85.69 91 LEU A C 1
ATOM 700 O O . LEU A 1 91 ? 10.722 5.669 -6.604 1.00 85.69 91 LEU A O 1
ATOM 704 N N . MET A 1 92 ? 11.630 4.258 -8.124 1.00 85.50 92 MET A N 1
ATOM 705 C CA . MET A 1 92 ? 10.553 3.269 -8.103 1.00 85.50 92 MET A CA 1
ATOM 706 C C . MET A 1 92 ? 10.481 2.565 -6.742 1.00 85.50 92 MET A C 1
ATOM 708 O O . MET A 1 92 ? 9.449 2.642 -6.067 1.00 85.50 92 MET A O 1
ATOM 712 N N . PHE A 1 93 ? 11.581 1.955 -6.284 1.00 87.88 93 PHE A N 1
ATOM 713 C CA . PHE A 1 93 ? 11.604 1.202 -5.028 1.00 87.88 93 PHE A CA 1
ATOM 714 C C . PHE A 1 93 ? 11.350 2.081 -3.804 1.00 87.88 93 PHE A C 1
ATOM 716 O O . PHE A 1 93 ? 10.685 1.634 -2.871 1.00 87.88 93 PHE A O 1
ATOM 723 N N . ASN A 1 94 ? 11.831 3.326 -3.787 1.00 89.81 94 ASN A N 1
ATOM 724 C CA . ASN A 1 94 ? 11.554 4.259 -2.694 1.00 89.81 94 ASN A CA 1
ATOM 725 C C . ASN A 1 94 ? 10.052 4.574 -2.608 1.00 89.81 94 ASN A C 1
ATOM 727 O O . ASN A 1 94 ? 9.423 4.424 -1.558 1.00 89.81 94 ASN A O 1
ATOM 731 N N . SER A 1 95 ? 9.443 4.898 -3.751 1.00 88.44 95 SER A N 1
ATOM 732 C CA . SER A 1 95 ? 8.007 5.170 -3.835 1.00 88.44 95 SER A CA 1
ATOM 733 C C . SER A 1 95 ? 7.159 3.952 -3.457 1.00 88.44 95 SER A C 1
ATOM 735 O O . SER A 1 95 ? 6.134 4.100 -2.787 1.00 88.44 95 SER A O 1
ATOM 737 N N . PHE A 1 96 ? 7.572 2.750 -3.873 1.00 89.12 96 PHE A N 1
ATOM 738 C CA . PHE A 1 96 ? 6.909 1.501 -3.505 1.00 89.12 96 PHE A CA 1
ATOM 739 C C . PHE A 1 96 ? 7.010 1.236 -2.002 1.00 89.12 96 PHE A C 1
ATOM 741 O O . PHE A 1 96 ? 5.982 1.041 -1.357 1.00 89.12 96 PHE A O 1
ATOM 748 N N . LYS A 1 97 ? 8.218 1.292 -1.425 1.00 90.19 97 LYS A N 1
ATOM 749 C CA . LYS A 1 97 ? 8.455 1.027 0.004 1.00 90.19 97 LYS A CA 1
ATOM 750 C C . LYS A 1 97 ? 7.654 1.966 0.896 1.00 90.19 97 LYS A C 1
ATOM 752 O O . LYS A 1 97 ? 7.074 1.515 1.880 1.00 90.19 97 LYS A O 1
ATOM 757 N N . MET A 1 98 ? 7.561 3.244 0.528 1.00 91.19 98 MET A N 1
ATOM 758 C CA . MET A 1 98 ? 6.749 4.212 1.262 1.00 91.19 98 MET A CA 1
ATOM 759 C C . MET A 1 98 ? 5.266 3.812 1.271 1.00 91.19 98 MET A C 1
ATOM 761 O O . MET A 1 98 ? 4.655 3.718 2.332 1.00 91.19 98 MET A O 1
ATOM 765 N N . LYS A 1 99 ? 4.689 3.529 0.099 1.00 91.50 99 LYS A N 1
ATOM 766 C CA . LYS A 1 99 ? 3.267 3.168 -0.032 1.00 91.50 99 LYS A CA 1
ATOM 767 C C . LYS A 1 99 ? 2.948 1.819 0.612 1.00 91.50 99 LYS A C 1
ATOM 769 O O . LYS A 1 99 ? 1.946 1.691 1.306 1.00 91.50 99 LYS A O 1
ATOM 774 N N . PHE A 1 100 ? 3.823 0.835 0.425 1.00 90.81 100 PHE A N 1
ATOM 775 C CA . PHE A 1 100 ? 3.693 -0.491 1.019 1.00 90.81 100 PHE A CA 1
ATOM 776 C C . PHE A 1 100 ? 3.759 -0.433 2.550 1.00 90.81 100 PHE A C 1
ATOM 778 O O . PHE A 1 100 ? 2.937 -1.054 3.220 1.00 90.81 100 PHE A O 1
ATOM 785 N N . SER A 1 101 ? 4.674 0.369 3.107 1.00 92.12 101 SER A N 1
ATOM 786 C CA . SER A 1 101 ? 4.782 0.583 4.555 1.00 92.12 101 SER A CA 1
ATOM 787 C C . SER A 1 101 ? 3.479 1.121 5.153 1.00 92.12 101 SER A C 1
ATOM 789 O O . SER A 1 101 ? 3.009 0.598 6.160 1.00 92.12 101 SER A O 1
ATOM 791 N N . VAL A 1 102 ? 2.836 2.097 4.498 1.00 92.19 102 VAL A N 1
ATOM 792 C CA . VAL A 1 102 ? 1.544 2.646 4.950 1.00 92.19 102 VAL A CA 1
ATOM 793 C C . VAL A 1 102 ? 0.453 1.570 4.983 1.00 92.19 102 VAL A C 1
ATOM 795 O O . VAL A 1 102 ? -0.294 1.497 5.956 1.00 92.19 102 VAL A O 1
ATOM 798 N N . ILE A 1 103 ? 0.383 0.697 3.972 1.00 93.25 103 ILE A N 1
ATOM 799 C CA . ILE A 1 103 ? -0.607 -0.393 3.920 1.00 93.25 103 ILE A CA 1
ATOM 800 C C . ILE A 1 103 ? -0.370 -1.406 5.049 1.00 93.25 103 ILE A C 1
ATOM 802 O O . ILE A 1 103 ? -1.305 -1.777 5.757 1.00 93.25 103 ILE A O 1
ATOM 806 N N . VAL A 1 104 ? 0.878 -1.839 5.254 1.00 93.62 104 VAL A N 1
ATOM 807 C CA . VAL A 1 104 ? 1.215 -2.792 6.325 1.00 93.62 104 VAL A CA 1
ATOM 808 C C . VAL A 1 104 ? 0.930 -2.187 7.701 1.00 93.62 104 VAL A C 1
ATOM 810 O O . VAL A 1 104 ? 0.320 -2.841 8.548 1.00 93.62 104 VAL A O 1
ATOM 813 N N . ALA A 1 105 ? 1.303 -0.922 7.907 1.00 93.94 105 ALA A N 1
ATOM 814 C CA . ALA A 1 105 ? 1.036 -0.199 9.144 1.00 93.94 105 ALA A CA 1
ATOM 815 C C . ALA A 1 105 ? -0.470 -0.054 9.407 1.00 93.94 105 ALA A C 1
ATOM 817 O O . ALA A 1 105 ? -0.903 -0.218 10.548 1.00 93.94 105 ALA A O 1
ATOM 818 N N . PHE A 1 106 ? -1.278 0.191 8.368 1.00 94.88 106 PHE A N 1
ATOM 819 C CA . PHE A 1 106 ? -2.735 0.242 8.482 1.00 94.88 106 PHE A CA 1
ATOM 820 C C . PHE A 1 106 ? -3.301 -1.070 9.035 1.00 94.88 106 PHE A C 1
ATOM 822 O O . PHE A 1 106 ? -4.012 -1.043 10.038 1.00 94.88 106 PHE A O 1
ATOM 829 N N . PHE A 1 107 ? -2.935 -2.219 8.458 1.00 95.00 107 PHE A N 1
ATOM 830 C CA . PHE A 1 107 ? -3.411 -3.518 8.944 1.00 95.00 107 PHE A CA 1
ATOM 831 C C . PHE A 1 107 ? -2.898 -3.856 10.350 1.00 95.00 107 PHE A C 1
ATOM 833 O O . PHE A 1 107 ? -3.655 -4.380 11.168 1.00 95.00 107 PHE A O 1
ATOM 840 N N . GLN A 1 108 ? -1.640 -3.529 10.663 1.00 96.25 108 GLN A N 1
ATOM 841 C CA . GLN A 1 108 ? -1.066 -3.770 11.988 1.00 96.25 108 GLN A CA 1
ATOM 842 C C . GLN A 1 108 ? -1.759 -2.937 13.076 1.00 96.25 108 GLN A C 1
ATOM 844 O O . GLN A 1 108 ? -2.091 -3.459 14.141 1.00 96.25 108 GLN A O 1
ATOM 849 N N . MET A 1 109 ? -2.000 -1.651 12.816 1.00 95.31 109 MET A N 1
ATOM 850 C CA . MET A 1 109 ? -2.717 -0.779 13.747 1.00 95.31 109 MET A CA 1
ATOM 851 C C . MET A 1 109 ? -4.200 -1.153 13.846 1.00 95.31 109 MET A C 1
ATOM 853 O O . MET A 1 109 ? -4.740 -1.169 14.952 1.00 95.31 109 MET A O 1
ATOM 857 N N . LEU A 1 110 ? -4.840 -1.534 12.731 1.00 95.44 110 LEU A N 1
ATOM 858 C CA . LEU A 1 110 ? -6.221 -2.020 12.718 1.00 95.44 110 LEU A CA 1
ATOM 859 C C . LEU A 1 110 ? -6.378 -3.249 13.618 1.00 95.44 110 LEU A C 1
ATOM 861 O O . LEU A 1 110 ? -7.283 -3.283 14.447 1.00 95.44 110 LEU A O 1
ATOM 865 N N . LEU A 1 111 ? -5.464 -4.220 13.519 1.00 96.00 111 LEU A N 1
ATOM 866 C CA . LEU A 1 111 ? -5.445 -5.384 14.405 1.00 96.00 111 LEU A CA 1
ATOM 867 C C . LEU A 1 111 ? -5.348 -4.966 15.881 1.00 96.00 111 LEU A C 1
ATOM 869 O O . LEU A 1 111 ? -6.068 -5.507 16.716 1.00 96.00 111 LEU A O 1
ATOM 873 N N . GLY A 1 112 ? -4.505 -3.981 16.206 1.00 95.44 112 GLY A N 1
ATOM 874 C CA . GLY A 1 112 ? -4.383 -3.448 17.566 1.00 95.44 112 GLY A CA 1
ATOM 875 C C . GLY A 1 112 ? -5.686 -2.842 18.099 1.00 95.44 112 GLY A C 1
ATOM 876 O O . GLY A 1 112 ? -6.089 -3.136 19.225 1.00 95.44 112 GLY A O 1
ATOM 877 N N . ILE A 1 113 ? -6.384 -2.046 17.282 1.00 93.88 113 ILE A N 1
ATOM 878 C CA . ILE A 1 113 ? -7.677 -1.444 17.649 1.00 93.88 113 ILE A CA 1
ATOM 879 C C . ILE A 1 113 ? -8.756 -2.526 17.799 1.00 93.88 113 ILE A C 1
ATOM 881 O O . ILE A 1 113 ? -9.532 -2.487 18.752 1.00 93.88 113 ILE A O 1
ATOM 885 N N . LEU A 1 114 ? -8.776 -3.530 16.917 1.00 93.50 114 LEU A N 1
ATOM 886 C CA . LEU A 1 114 ? -9.701 -4.661 17.019 1.00 93.50 114 LEU A CA 1
ATOM 887 C C . LEU A 1 114 ? -9.464 -5.472 18.297 1.00 93.50 114 LEU A C 1
ATOM 889 O O . LEU A 1 114 ? -10.421 -5.809 18.987 1.00 93.50 114 LEU A O 1
ATOM 893 N N . LEU A 1 115 ? -8.207 -5.739 18.664 1.00 93.88 115 LEU A N 1
ATOM 894 C CA . LEU A 1 115 ? -7.878 -6.419 19.920 1.00 93.88 115 LEU A CA 1
ATOM 895 C C . LEU A 1 115 ? -8.311 -5.602 21.143 1.00 93.88 115 LEU A C 1
ATOM 897 O O . LEU A 1 115 ? -8.869 -6.169 22.080 1.00 93.88 115 LEU A O 1
ATOM 901 N N . LYS A 1 116 ? -8.127 -4.276 21.123 1.00 92.44 116 LYS A N 1
ATOM 902 C CA . LYS A 1 116 ? -8.647 -3.378 22.168 1.00 92.44 116 LYS A CA 1
ATOM 903 C C . LYS A 1 116 ? -10.174 -3.466 22.273 1.00 92.44 116 LYS A C 1
ATOM 905 O O . LYS A 1 116 ? -10.702 -3.591 23.376 1.00 92.44 116 LYS A O 1
ATOM 910 N N . ALA A 1 117 ? -10.875 -3.457 21.141 1.00 91.56 117 ALA A N 1
ATOM 911 C CA . ALA A 1 117 ? -12.330 -3.576 21.095 1.00 91.56 117 ALA A CA 1
ATOM 912 C C . ALA A 1 117 ? -12.818 -4.936 21.632 1.00 91.56 117 ALA A C 1
ATOM 914 O O . ALA A 1 117 ? -13.752 -4.989 22.432 1.00 91.56 117 ALA A O 1
ATOM 915 N N . LEU A 1 118 ? -12.149 -6.031 21.255 1.00 93.00 118 LEU A N 1
ATOM 916 C CA . LEU A 1 118 ? -12.430 -7.374 21.772 1.00 93.00 118 LEU A CA 1
ATOM 917 C C . LEU A 1 118 ? -12.172 -7.471 23.280 1.00 93.00 118 LEU A C 1
ATOM 919 O O . LEU A 1 118 ? -12.935 -8.128 23.986 1.00 93.00 118 LEU A O 1
ATOM 923 N N . ASN A 1 119 ? -11.145 -6.788 23.786 1.00 93.69 119 ASN A N 1
ATOM 924 C CA . ASN A 1 119 ? -10.846 -6.746 25.213 1.00 93.69 119 ASN A CA 1
ATOM 925 C C . ASN A 1 119 ? -11.955 -6.035 26.010 1.00 93.69 119 ASN A C 1
ATOM 927 O O . ASN A 1 119 ? -12.427 -6.563 27.017 1.00 93.69 119 ASN A O 1
ATOM 931 N N . ALA A 1 120 ? -12.431 -4.884 25.524 1.00 91.31 120 ALA A N 1
ATOM 932 C CA . ALA A 1 120 ? -13.549 -4.160 26.136 1.00 91.31 120 ALA A CA 1
ATOM 933 C C . ALA A 1 120 ? -14.849 -4.987 26.120 1.00 91.31 120 ALA A C 1
ATOM 935 O O . ALA A 1 120 ? -15.607 -4.983 27.093 1.00 91.31 120 ALA A O 1
ATOM 936 N N . LEU A 1 121 ? -15.079 -5.756 25.048 1.00 91.12 121 LEU A N 1
ATOM 937 C CA . LEU A 1 121 ? -16.216 -6.672 24.951 1.00 91.12 121 LEU A CA 1
ATOM 938 C C . LEU A 1 121 ? -16.103 -7.834 25.951 1.00 91.12 121 LEU A C 1
ATOM 940 O O . LEU A 1 121 ? -17.085 -8.166 26.616 1.00 91.12 121 LEU A O 1
ATOM 944 N N . TYR A 1 122 ? -14.910 -8.422 26.091 1.00 93.31 122 TYR A N 1
ATOM 945 C CA . TYR A 1 122 ? -14.653 -9.517 27.029 1.00 93.31 122 TYR A CA 1
ATOM 946 C C . TYR A 1 122 ? -14.883 -9.089 28.486 1.00 93.31 122 TYR A C 1
ATOM 948 O O . TYR A 1 122 ? -15.602 -9.766 29.222 1.00 93.31 122 TYR A O 1
ATOM 956 N N . PHE A 1 123 ? -14.352 -7.931 28.888 1.00 94.19 123 PHE A N 1
ATOM 957 C CA . PHE A 1 123 ? -14.534 -7.381 30.236 1.00 94.19 123 PHE A CA 1
ATOM 958 C C . PHE A 1 123 ? -15.892 -6.690 30.454 1.00 94.19 123 PHE A C 1
ATOM 960 O O . PHE A 1 123 ? -16.152 -6.183 31.544 1.00 94.19 123 PHE A O 1
ATOM 967 N N . ARG A 1 124 ? -16.785 -6.707 29.449 1.00 90.69 124 ARG A N 1
ATOM 968 C CA . ARG A 1 124 ? -18.124 -6.085 29.475 1.00 90.69 124 ARG A CA 1
ATOM 969 C C . ARG A 1 124 ? -18.098 -4.584 29.791 1.00 90.69 124 ARG A C 1
ATOM 971 O O . ARG A 1 124 ? -19.047 -4.040 30.356 1.00 90.69 124 ARG A O 1
ATOM 978 N N . GLN A 1 125 ? -17.032 -3.900 29.387 1.00 91.50 125 GLN A N 1
ATOM 979 C CA . GLN A 1 125 ? -16.889 -2.452 29.509 1.00 91.50 125 GLN A CA 1
ATOM 980 C C . GLN A 1 125 ? -17.536 -1.770 28.299 1.00 91.50 125 GLN A C 1
ATOM 982 O O . GLN A 1 125 ? -16.870 -1.292 27.384 1.00 91.50 125 GLN A O 1
ATOM 987 N N . PHE A 1 126 ? -18.872 -1.745 28.280 1.00 88.88 126 PHE A N 1
ATOM 988 C CA . PHE A 1 126 ? -19.636 -1.175 27.164 1.00 88.88 126 PHE A CA 1
ATOM 989 C C . PHE A 1 126 ? -19.345 0.316 26.939 1.00 88.88 126 PHE A C 1
ATOM 991 O O . PHE A 1 126 ? -19.346 0.764 25.796 1.00 88.88 126 PHE A O 1
ATOM 998 N N . LEU A 1 127 ? -19.056 1.072 28.004 1.00 89.88 127 LEU A N 1
ATOM 999 C CA . LEU A 1 127 ? -18.659 2.481 27.908 1.00 89.88 127 LEU A CA 1
ATOM 1000 C C . LEU A 1 127 ? -17.382 2.643 27.073 1.00 89.88 127 LEU A C 1
ATOM 1002 O O . LEU A 1 127 ? -17.388 3.394 26.102 1.00 89.88 127 LEU A O 1
ATOM 1006 N N . ASP A 1 128 ? -16.339 1.876 27.381 1.00 88.56 128 ASP A N 1
ATOM 1007 C CA . ASP A 1 128 ? -15.055 1.947 26.674 1.00 88.56 128 ASP A CA 1
ATOM 1008 C C . ASP A 1 128 ? -15.195 1.452 25.222 1.00 88.56 128 ASP A C 1
ATOM 1010 O O . ASP A 1 128 ? -14.615 2.009 24.291 1.00 88.56 128 ASP A O 1
ATOM 1014 N N . PHE A 1 129 ? -16.047 0.453 24.976 1.00 92.25 129 PHE A N 1
ATOM 1015 C CA . PHE A 1 129 ? -16.326 -0.006 23.615 1.00 92.25 129 PHE A CA 1
ATOM 1016 C C . PHE A 1 129 ? -16.991 1.082 22.749 1.00 92.25 129 PHE A C 1
ATOM 1018 O O . PHE A 1 129 ? -16.525 1.362 21.643 1.00 92.25 129 PHE A O 1
ATOM 1025 N N . PHE A 1 130 ? -18.063 1.712 23.241 1.00 91.56 130 PHE A N 1
ATOM 1026 C CA . PHE A 1 130 ? -18.831 2.685 22.457 1.00 91.56 130 PHE A CA 1
ATOM 1027 C C . PHE A 1 130 ? -18.182 4.069 22.386 1.00 91.56 130 PHE A C 1
ATOM 1029 O O . PHE A 1 130 ? -18.252 4.701 21.336 1.00 91.56 130 PHE A O 1
ATOM 1036 N N . PHE A 1 131 ? -17.564 4.548 23.468 1.00 92.69 131 PHE A N 1
ATOM 1037 C CA . PHE A 1 131 ? -17.022 5.911 23.537 1.00 92.69 131 PHE A CA 1
ATOM 1038 C C . PHE A 1 131 ? -15.524 6.004 23.247 1.00 92.69 131 PHE A C 1
ATOM 1040 O O . PHE A 1 131 ? -15.042 7.097 22.965 1.00 92.69 131 PHE A O 1
ATOM 1047 N N . GLU A 1 132 ? -14.788 4.892 23.271 1.00 91.31 132 GLU A N 1
ATOM 1048 C CA . GLU A 1 132 ? -13.357 4.886 22.966 1.00 91.31 132 GLU A CA 1
ATOM 1049 C C . GLU A 1 132 ? -13.064 4.087 21.691 1.00 91.31 132 GLU A C 1
ATOM 1051 O O . GLU A 1 132 ? -12.563 4.646 20.717 1.00 91.31 132 GLU A O 1
ATOM 1056 N N . ALA A 1 133 ? -13.409 2.796 21.651 1.00 90.94 133 ALA A N 1
ATOM 1057 C CA . ALA A 1 133 ? -13.010 1.916 20.550 1.00 90.94 133 ALA A CA 1
ATOM 1058 C C . ALA A 1 133 ? -13.728 2.231 19.226 1.00 90.94 133 ALA A C 1
ATOM 1060 O O . ALA A 1 133 ? -13.087 2.270 18.176 1.00 90.94 133 ALA A O 1
ATOM 1061 N N . LEU A 1 134 ? -15.040 2.476 19.264 1.00 91.94 134 LEU A N 1
ATOM 1062 C CA . LEU A 1 134 ? -15.843 2.757 18.072 1.00 91.94 134 LEU A CA 1
ATOM 1063 C C . LEU A 1 134 ? -15.469 4.088 17.386 1.00 91.94 134 LEU A C 1
ATOM 1065 O O . LEU A 1 134 ? -15.164 4.051 16.191 1.00 91.94 134 LEU A O 1
ATOM 1069 N N . PRO A 1 135 ? -15.423 5.246 18.078 1.00 92.19 135 PRO A N 1
ATOM 1070 C CA . PRO A 1 135 ? -14.996 6.496 17.449 1.00 92.19 135 PRO A CA 1
ATOM 1071 C C . PRO A 1 135 ? -13.532 6.444 16.995 1.00 92.19 135 PRO A C 1
ATOM 1073 O O . PRO A 1 135 ? -13.213 6.960 15.924 1.00 92.19 135 PRO A O 1
ATOM 1076 N N . GLN A 1 136 ? -12.652 5.766 17.748 1.00 93.62 136 GLN A N 1
ATOM 1077 C CA . GLN A 1 136 ? -11.262 5.553 17.340 1.00 93.62 136 GLN A CA 1
ATOM 1078 C C . GLN A 1 136 ? -11.166 4.735 16.043 1.00 93.62 136 GLN A C 1
ATOM 1080 O O . GLN A 1 136 ? -10.399 5.097 15.152 1.00 93.62 136 GLN A O 1
ATOM 1085 N N . LEU A 1 137 ? -11.945 3.656 15.912 1.00 93.88 137 LEU A N 1
ATOM 1086 C CA . LEU A 1 137 ? -11.985 2.832 14.703 1.00 93.88 137 LEU A CA 1
ATOM 1087 C C . LEU A 1 137 ? -12.532 3.619 13.507 1.00 93.88 137 LEU A C 1
ATOM 1089 O O . LEU A 1 137 ? -11.943 3.570 12.428 1.00 93.88 137 LEU A O 1
ATOM 1093 N N . PHE A 1 138 ? -13.625 4.360 13.702 1.00 92.56 138 PHE A N 1
ATOM 1094 C CA . PHE A 1 138 ? -14.249 5.154 12.646 1.00 92.56 138 PHE A CA 1
ATOM 1095 C C . PHE A 1 138 ? -13.285 6.203 12.081 1.00 92.56 138 PHE A C 1
ATOM 1097 O O . PHE A 1 138 ? -13.031 6.211 10.878 1.00 92.56 138 PHE A O 1
ATOM 1104 N N . LEU A 1 139 ? -12.683 7.033 12.940 1.00 91.56 139 LEU A N 1
ATOM 1105 C CA . LEU A 1 139 ? -11.743 8.074 12.511 1.00 91.56 139 LEU A CA 1
ATOM 1106 C C . LEU A 1 139 ? -10.503 7.475 11.828 1.00 91.56 139 LEU A C 1
ATOM 1108 O O . LEU A 1 139 ? -10.025 7.991 10.817 1.00 91.56 139 LEU A O 1
ATOM 1112 N N . PHE A 1 140 ? -9.991 6.363 12.362 1.00 92.88 140 PHE A N 1
ATOM 1113 C CA . PHE A 1 140 ? -8.828 5.686 11.800 1.00 92.88 140 PHE A CA 1
ATOM 1114 C C . PHE A 1 140 ? -9.093 5.150 10.387 1.00 92.88 140 PHE A C 1
ATOM 1116 O O . PHE A 1 140 ? -8.273 5.349 9.487 1.00 92.88 140 PHE A O 1
ATOM 1123 N N . VAL A 1 141 ? -10.243 4.507 10.167 1.00 91.88 141 VAL A N 1
ATOM 1124 C CA . VAL A 1 141 ? -10.634 4.008 8.840 1.00 91.88 141 VAL A CA 1
ATOM 1125 C C . VAL A 1 141 ? -10.950 5.166 7.889 1.00 91.88 141 VAL A C 1
ATOM 1127 O O . VAL A 1 141 ? -10.527 5.118 6.737 1.00 91.88 141 VAL A O 1
ATOM 1130 N N . ALA A 1 142 ? -11.609 6.225 8.362 1.00 89.38 142 ALA A N 1
ATOM 1131 C CA . ALA A 1 142 ? -11.952 7.383 7.539 1.00 89.38 142 ALA A CA 1
ATOM 1132 C C . ALA A 1 142 ? -10.716 8.130 7.007 1.00 89.38 142 ALA A C 1
ATOM 1134 O O . ALA A 1 142 ? -10.698 8.513 5.845 1.00 89.38 142 ALA A O 1
ATOM 1135 N N . LEU A 1 143 ? -9.664 8.308 7.815 1.00 86.19 143 LEU A N 1
ATOM 1136 C CA . LEU A 1 143 ? -8.460 9.030 7.381 1.00 86.19 143 LEU A CA 1
ATOM 1137 C C . LEU A 1 143 ? -7.403 8.097 6.779 1.00 86.19 143 LEU A C 1
ATOM 1139 O O . LEU A 1 143 ? -7.027 8.215 5.613 1.00 86.19 143 LEU A O 1
ATOM 1143 N N . ILE A 1 144 ? -6.905 7.152 7.579 1.00 89.19 144 ILE A N 1
ATOM 1144 C CA . ILE A 1 144 ? -5.788 6.286 7.179 1.00 89.19 144 ILE A CA 1
ATOM 1145 C C . ILE A 1 144 ? -6.275 5.145 6.282 1.00 89.19 144 ILE A C 1
ATOM 1147 O O . ILE A 1 144 ? -5.576 4.759 5.343 1.00 89.19 144 ILE A O 1
ATOM 1151 N N . GLY A 1 145 ? -7.485 4.634 6.520 1.00 90.25 145 GLY A N 1
ATOM 1152 C CA . GLY A 1 145 ? -8.097 3.632 5.646 1.00 90.25 145 GLY A CA 1
ATOM 1153 C C . GLY A 1 145 ? -8.416 4.184 4.256 1.00 90.25 145 GLY A C 1
ATOM 1154 O O . GLY A 1 145 ? -8.080 3.534 3.267 1.00 90.25 145 GLY A O 1
ATOM 1155 N N . TYR A 1 146 ? -8.955 5.405 4.160 1.00 87.88 146 TYR A N 1
ATOM 1156 C CA . TYR A 1 146 ? -9.162 6.082 2.872 1.00 87.88 146 TYR A CA 1
ATOM 1157 C C . TYR A 1 146 ? -7.846 6.259 2.103 1.00 87.88 146 TYR A C 1
ATOM 1159 O O . TYR A 1 146 ? -7.774 6.019 0.899 1.00 87.88 146 TYR A O 1
ATOM 1167 N N . MET A 1 147 ? -6.757 6.565 2.809 1.00 87.25 147 MET A N 1
ATOM 1168 C CA . MET A 1 147 ? -5.427 6.629 2.208 1.00 87.25 147 MET A CA 1
ATOM 1169 C C . MET A 1 147 ? -4.919 5.302 1.661 1.00 87.25 147 MET A C 1
ATOM 1171 O O . MET A 1 147 ? -4.415 5.245 0.536 1.00 87.25 147 MET A O 1
ATOM 1175 N N . ALA A 1 148 ? -5.044 4.229 2.441 1.00 90.56 148 ALA A N 1
ATOM 1176 C CA . ALA A 1 148 ? -4.695 2.892 1.979 1.00 90.56 148 ALA A CA 1
ATOM 1177 C C . ALA A 1 148 ? -5.542 2.498 0.755 1.00 90.56 148 ALA A C 1
ATOM 1179 O O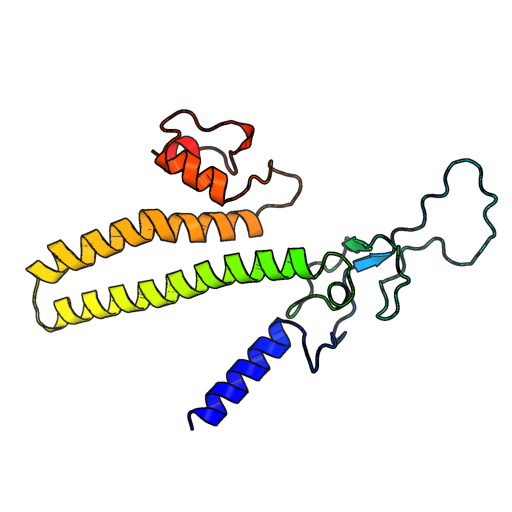 . ALA A 1 148 ? -5.009 1.941 -0.206 1.00 90.56 148 ALA A O 1
ATOM 1180 N N . PHE A 1 149 ? -6.827 2.864 0.749 1.00 88.19 149 PHE A N 1
ATOM 1181 C CA . PHE A 1 149 ? -7.726 2.668 -0.384 1.00 88.19 149 PHE A CA 1
ATOM 1182 C C . PHE A 1 149 ? -7.264 3.423 -1.639 1.00 88.19 149 PHE A C 1
ATOM 1184 O O . PHE A 1 149 ? -7.133 2.797 -2.687 1.00 88.19 149 PHE A O 1
ATOM 1191 N N . LEU A 1 150 ? -6.925 4.715 -1.551 1.00 85.12 150 LEU A N 1
ATOM 1192 C CA . LEU A 1 150 ? -6.425 5.487 -2.699 1.00 85.12 150 LEU A CA 1
ATOM 1193 C C . LEU A 1 150 ? -5.122 4.916 -3.278 1.00 85.12 150 LEU A C 1
ATOM 1195 O O . LEU A 1 150 ? -4.921 4.937 -4.493 1.00 85.12 150 LEU A O 1
ATOM 1199 N N . ILE A 1 151 ? -4.229 4.388 -2.433 1.00 88.19 151 ILE A N 1
ATOM 1200 C CA . ILE A 1 151 ? -3.003 3.720 -2.897 1.00 88.19 151 ILE A CA 1
ATOM 1201 C C . ILE A 1 151 ? -3.348 2.472 -3.716 1.00 88.19 151 ILE A C 1
ATOM 1203 O O . ILE A 1 151 ? -2.808 2.304 -4.811 1.00 88.19 151 ILE A O 1
ATOM 1207 N N . LEU A 1 152 ? -4.242 1.620 -3.206 1.00 88.25 152 LEU A N 1
ATOM 1208 C CA . LEU A 1 152 ? -4.677 0.405 -3.897 1.00 88.25 152 LEU A CA 1
ATOM 1209 C C . LEU A 1 152 ? -5.429 0.737 -5.188 1.00 88.25 152 LEU A C 1
ATOM 1211 O O . LEU A 1 152 ? -5.138 0.156 -6.229 1.00 88.25 152 LEU A O 1
ATOM 1215 N N . PHE A 1 153 ? -6.325 1.722 -5.151 1.00 84.94 153 PHE A N 1
ATOM 1216 C CA . PHE A 1 153 ? -7.049 2.193 -6.326 1.00 84.94 153 PHE A CA 1
ATOM 1217 C C . PHE A 1 153 ? -6.082 2.691 -7.407 1.00 84.94 153 PHE A C 1
ATOM 1219 O O . PHE A 1 153 ? -6.141 2.255 -8.553 1.00 84.94 153 PHE A O 1
ATOM 1226 N N . LYS A 1 154 ? -5.089 3.505 -7.028 1.00 82.94 154 LYS A N 1
ATOM 1227 C CA . LYS A 1 154 ? -4.045 3.976 -7.949 1.00 82.94 154 LYS A CA 1
ATOM 1228 C C . LYS A 1 154 ? -3.202 2.842 -8.552 1.00 82.94 154 LYS A C 1
ATOM 1230 O O . LYS A 1 154 ? -2.644 3.029 -9.634 1.00 82.94 154 LYS A O 1
ATOM 1235 N N . TRP A 1 155 ? -3.053 1.709 -7.862 1.00 84.00 155 TRP A N 1
ATOM 1236 C CA . TRP A 1 155 ? -2.356 0.524 -8.379 1.00 84.00 155 TRP A CA 1
ATOM 1237 C C . TRP A 1 155 ? -3.213 -0.323 -9.321 1.00 84.00 155 TRP A C 1
ATOM 1239 O O . TRP A 1 155 ? -2.659 -0.948 -10.220 1.00 84.00 155 TRP A O 1
ATOM 1249 N N . LEU A 1 156 ? -4.534 -0.330 -9.139 1.00 82.44 156 LEU A N 1
ATOM 1250 C CA . LEU A 1 156 ? -5.463 -1.094 -9.973 1.00 82.44 156 LEU A CA 1
ATOM 1251 C C . LEU A 1 156 ? -5.862 -0.352 -11.259 1.00 82.44 156 LEU A C 1
ATOM 1253 O O . LEU A 1 156 ? -6.195 -0.996 -12.251 1.00 82.44 156 LEU A O 1
ATOM 1257 N N . THR A 1 157 ? -5.811 0.982 -11.266 1.00 77.25 157 THR A N 1
ATOM 1258 C CA . THR A 1 157 ? -6.214 1.789 -12.427 1.00 77.25 157 THR A CA 1
ATOM 1259 C C . THR A 1 157 ? -5.090 1.901 -13.477 1.00 77.25 157 THR A C 1
ATOM 1261 O O . THR A 1 157 ? -3.954 2.272 -13.131 1.00 77.25 157 THR A O 1
ATOM 1264 N N . PRO A 1 158 ? -5.379 1.630 -14.771 1.00 68.62 158 PRO A N 1
ATOM 1265 C CA . PRO A 1 158 ? -4.390 1.671 -15.851 1.00 68.62 158 PRO A CA 1
ATOM 1266 C C . PRO A 1 158 ? -3.742 3.054 -16.014 1.00 68.62 158 PRO A C 1
ATOM 1268 O O . PRO A 1 158 ? -4.266 4.075 -15.566 1.00 68.62 158 PRO A O 1
ATOM 1271 N N . ALA A 1 159 ? -2.546 3.084 -16.610 1.00 62.38 159 ALA A N 1
ATOM 1272 C CA . ALA A 1 159 ? -1.714 4.285 -16.710 1.00 62.38 159 ALA A CA 1
ATOM 1273 C C . ALA A 1 159 ? -2.360 5.444 -17.480 1.00 62.38 159 ALA A C 1
ATOM 1275 O O . ALA A 1 159 ? -2.143 6.591 -17.097 1.00 62.38 159 ALA A O 1
ATOM 1276 N N . ASP A 1 160 ? -3.198 5.129 -18.465 1.00 59.88 160 ASP A N 1
ATOM 1277 C CA . ASP A 1 160 ? -3.665 6.088 -19.470 1.00 59.88 160 ASP A CA 1
ATOM 1278 C C . ASP A 1 160 ? -5.035 6.710 -19.159 1.00 59.88 160 ASP A C 1
ATOM 1280 O O . ASP A 1 160 ? -5.494 7.585 -19.887 1.00 59.88 160 ASP A O 1
ATOM 1284 N N . ALA A 1 161 ? -5.710 6.267 -18.092 1.00 55.47 161 ALA A N 1
ATOM 1285 C CA . ALA A 1 161 ? -7.105 6.635 -17.840 1.00 55.47 161 ALA A CA 1
ATOM 1286 C C . ALA A 1 161 ? -7.288 7.965 -17.084 1.00 55.47 161 ALA A C 1
ATOM 1288 O O . ALA A 1 161 ? -8.280 8.652 -17.306 1.00 55.47 161 ALA A O 1
ATOM 1289 N N . TYR A 1 162 ? -6.358 8.342 -16.199 1.00 59.88 162 TYR A N 1
ATOM 1290 C CA . TYR A 1 162 ? -6.504 9.523 -15.337 1.00 59.88 162 TYR A CA 1
ATOM 1291 C C . TYR A 1 162 ? -5.163 10.222 -15.104 1.00 59.88 162 TYR A C 1
ATOM 1293 O O . TYR A 1 162 ? -4.111 9.575 -15.054 1.00 59.88 162 TYR A O 1
ATOM 1301 N N . ALA A 1 163 ? -5.202 11.541 -14.881 1.00 60.25 163 ALA A N 1
ATOM 1302 C CA . ALA A 1 163 ? -4.075 12.257 -14.293 1.00 60.25 163 ALA A CA 1
ATOM 1303 C C . ALA A 1 163 ? -3.681 11.549 -12.984 1.00 60.25 163 ALA A C 1
ATOM 1305 O O . ALA A 1 163 ? -4.538 11.169 -12.190 1.00 60.25 163 ALA A O 1
ATOM 1306 N N . LYS A 1 164 ? -2.381 11.301 -12.770 1.00 62.09 164 LYS A N 1
ATOM 1307 C CA . LYS A 1 164 ? -1.876 10.569 -11.593 1.00 62.09 164 LYS A CA 1
ATOM 1308 C C . LYS A 1 164 ? -1.256 11.534 -10.580 1.00 62.09 164 LYS A C 1
ATOM 1310 O O . LYS A 1 164 ? -0.038 11.479 -10.384 1.00 62.09 164 LYS A O 1
ATOM 1315 N N . PRO A 1 165 ? -2.051 12.362 -9.878 1.00 67.00 165 PRO A N 1
ATOM 1316 C CA . PRO A 1 165 ? -1.537 13.330 -8.919 1.00 67.00 165 PRO A CA 1
ATOM 1317 C C . PRO A 1 165 ? -0.795 12.645 -7.770 1.00 67.00 165 PRO A C 1
ATOM 1319 O O . PRO A 1 165 ? -0.947 11.439 -7.503 1.00 67.00 165 PRO A O 1
ATOM 1322 N N . SER A 1 166 ? 0.053 13.407 -7.082 1.00 74.00 166 SER A N 1
ATOM 1323 C CA . SER A 1 166 ? 0.699 12.928 -5.865 1.00 74.00 166 SER A CA 1
ATOM 1324 C C . SER A 1 166 ? -0.366 12.708 -4.782 1.00 74.00 166 SER A C 1
ATOM 1326 O O . SER A 1 166 ? -1.226 13.549 -4.541 1.00 74.00 166 SER A O 1
ATOM 1328 N N . LEU A 1 167 ? -0.310 11.551 -4.116 1.00 74.69 167 LEU A N 1
ATOM 1329 C CA . LEU A 1 167 ? -1.263 11.190 -3.054 1.00 74.69 167 LEU A CA 1
ATOM 1330 C C . LEU A 1 167 ? -1.231 12.192 -1.888 1.00 74.69 167 LEU A C 1
ATOM 1332 O O . LEU A 1 167 ? -2.241 12.414 -1.235 1.00 74.69 167 LEU A O 1
ATOM 1336 N N . ILE A 1 168 ? -0.072 12.813 -1.655 1.00 74.19 168 ILE A N 1
ATOM 1337 C CA . ILE A 1 168 ? 0.110 13.844 -0.630 1.00 74.19 168 ILE A CA 1
ATOM 1338 C C . ILE A 1 168 ? -0.704 15.095 -0.974 1.00 74.19 168 ILE A C 1
ATOM 1340 O O . ILE A 1 168 ? -1.358 15.640 -0.093 1.00 74.19 168 ILE A O 1
ATOM 1344 N N . ASN A 1 169 ? -0.723 15.522 -2.240 1.00 74.56 169 ASN A N 1
ATOM 1345 C CA . ASN A 1 169 ? -1.491 16.702 -2.635 1.00 74.56 169 ASN A CA 1
ATOM 1346 C C . ASN A 1 169 ? -2.995 16.437 -2.527 1.00 74.56 169 ASN A C 1
ATOM 1348 O O . ASN A 1 169 ? -3.707 17.290 -2.022 1.00 74.56 169 ASN A O 1
ATOM 1352 N N . VAL A 1 170 ? -3.456 15.236 -2.896 1.00 76.69 170 VAL A N 1
ATOM 1353 C CA . VAL A 1 170 ? -4.865 14.832 -2.724 1.00 76.69 170 VAL A CA 1
ATOM 1354 C C . VAL A 1 170 ? -5.278 14.807 -1.248 1.00 76.69 170 VAL A C 1
ATOM 1356 O O . VAL A 1 170 ? -6.398 15.177 -0.916 1.00 76.69 170 VAL A O 1
ATOM 1359 N N . LEU A 1 171 ? -4.380 14.409 -0.343 1.00 75.94 171 LEU A N 1
ATOM 1360 C CA . 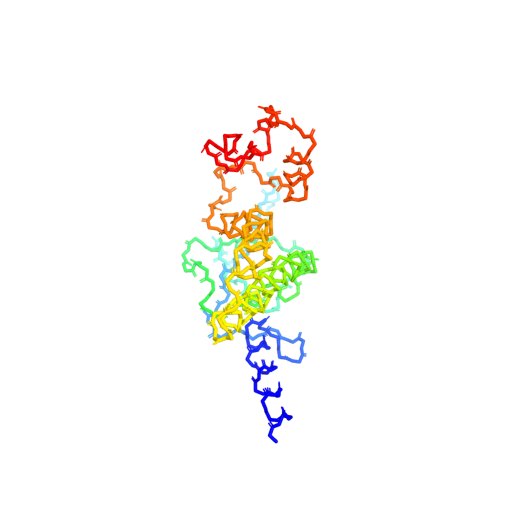LEU A 1 171 ? -4.633 14.469 1.099 1.00 75.94 171 LEU A CA 1
ATOM 1361 C C . LEU A 1 171 ? -4.715 15.884 1.649 1.00 75.94 171 LEU A C 1
ATOM 1363 O O . LEU A 1 171 ? -5.583 16.182 2.467 1.00 75.94 171 LEU A O 1
ATOM 1367 N N . ILE A 1 172 ? -3.762 16.728 1.257 1.00 72.88 172 ILE A N 1
ATOM 1368 C CA . ILE A 1 172 ? -3.732 18.122 1.694 1.00 72.88 172 ILE A CA 1
ATOM 1369 C C . ILE A 1 172 ? -4.996 18.819 1.195 1.00 72.88 172 ILE A C 1
ATOM 1371 O O . ILE A 1 172 ? -5.633 19.532 1.962 1.00 72.88 172 ILE A O 1
ATOM 1375 N N . ASP A 1 173 ? -5.394 18.553 -0.047 1.00 73.31 173 ASP A N 1
ATOM 1376 C CA . ASP A 1 173 ? -6.608 19.100 -0.644 1.00 73.31 173 ASP A CA 1
ATOM 1377 C C . ASP A 1 173 ? -7.884 18.556 0.020 1.00 73.31 173 ASP A C 1
ATOM 1379 O O . ASP A 1 173 ? -8.817 19.308 0.255 1.00 73.31 173 ASP A O 1
ATOM 1383 N N . MET A 1 174 ? -7.906 17.298 0.472 1.00 74.88 174 MET A N 1
ATOM 1384 C CA . MET A 1 174 ? -9.026 16.782 1.274 1.00 74.88 174 MET A CA 1
ATOM 1385 C C . MET A 1 174 ? -9.195 17.547 2.599 1.00 74.88 174 MET A C 1
ATOM 1387 O O . MET A 1 174 ? -10.312 17.834 3.012 1.00 74.88 174 MET A O 1
ATOM 1391 N N . HIS A 1 175 ? -8.096 17.879 3.285 1.00 74.62 175 HIS A N 1
ATOM 1392 C CA . HIS A 1 175 ? -8.165 18.592 4.567 1.00 74.62 175 HIS A CA 1
ATOM 1393 C C . HIS A 1 175 ? -8.297 20.117 4.423 1.00 74.62 175 HIS A C 1
ATOM 1395 O O . HIS A 1 175 ? -8.809 20.761 5.337 1.00 74.62 175 HIS A O 1
ATOM 1401 N N . MET A 1 176 ? -7.808 20.709 3.326 1.00 72.31 176 MET A N 1
ATOM 1402 C CA . MET A 1 176 ? -7.744 22.169 3.142 1.00 72.31 176 MET A CA 1
ATOM 1403 C C . MET A 1 176 ? -8.602 22.715 1.992 1.00 72.31 176 MET A C 1
ATOM 1405 O O . MET A 1 176 ? -9.006 23.873 2.051 1.00 72.31 176 MET A O 1
ATOM 1409 N N . GLY A 1 177 ? -8.858 21.925 0.950 1.00 63.69 177 GLY A N 1
ATOM 1410 C CA . GLY A 1 177 ? -9.504 22.338 -0.305 1.00 63.69 177 GLY A CA 1
ATOM 1411 C C . GLY A 1 177 ? -11.034 22.383 -0.264 1.00 63.69 177 GLY A C 1
ATOM 1412 O O . GLY A 1 177 ? -11.659 23.058 -1.085 1.00 63.69 177 GLY A O 1
ATOM 1413 N N . GLY A 1 178 ? -11.666 21.744 0.724 1.00 63.78 178 GLY A N 1
ATOM 1414 C CA . GLY A 1 178 ? -13.119 21.791 0.901 1.00 63.78 178 GLY A CA 1
ATOM 1415 C C . GLY A 1 178 ? -13.890 21.202 -0.291 1.00 63.78 178 GLY A C 1
ATOM 1416 O O . GLY A 1 178 ? -13.582 20.116 -0.764 1.00 63.78 178 GLY A O 1
ATOM 1417 N N . ALA A 1 179 ? -14.927 21.902 -0.764 1.00 54.38 179 ALA A N 1
ATOM 1418 C CA . ALA A 1 179 ? -15.929 21.367 -1.698 1.00 54.38 179 ALA A CA 1
ATOM 1419 C C . ALA A 1 179 ? -15.582 21.468 -3.202 1.00 54.38 179 ALA A C 1
ATOM 1421 O O . ALA A 1 179 ? -16.384 21.028 -4.022 1.00 54.38 179 ALA A O 1
ATOM 1422 N N . ASN A 1 180 ? -14.431 22.044 -3.577 1.00 61.69 180 ASN A N 1
ATOM 1423 C CA . ASN A 1 180 ? -14.024 22.223 -4.980 1.00 61.69 180 ASN A CA 1
ATOM 1424 C C . ASN A 1 180 ? -12.608 21.670 -5.227 1.00 61.69 180 ASN A C 1
ATOM 1426 O O . ASN A 1 180 ? -11.675 22.462 -5.386 1.00 61.69 180 ASN A O 1
ATOM 1430 N N . PRO A 1 181 ? -12.427 20.338 -5.260 1.00 63.22 181 PRO A N 1
ATOM 1431 C CA . PRO A 1 181 ? -11.140 19.749 -5.609 1.00 63.22 181 PRO A CA 1
ATOM 1432 C C . PRO A 1 181 ? -10.755 20.105 -7.051 1.00 63.22 181 PRO A C 1
ATOM 1434 O O . PRO A 1 181 ? -11.599 20.124 -7.952 1.00 63.22 181 PRO A O 1
ATOM 1437 N N . ASP A 1 182 ? -9.472 20.397 -7.274 1.00 64.56 182 ASP A N 1
ATOM 1438 C CA . ASP A 1 182 ? -8.936 20.719 -8.601 1.00 64.56 182 ASP A CA 1
ATOM 1439 C C . ASP A 1 182 ? -9.213 19.548 -9.576 1.00 64.56 182 ASP A C 1
ATOM 1441 O O . ASP A 1 182 ? -8.858 18.404 -9.265 1.00 64.56 182 ASP A O 1
ATOM 1445 N N . PRO A 1 183 ? -9.814 19.788 -10.763 1.00 64.88 183 PRO A N 1
ATOM 1446 C CA . PRO A 1 183 ? -10.120 18.736 -11.736 1.00 64.88 183 PRO A CA 1
ATOM 1447 C C . PRO A 1 183 ? -8.907 17.897 -12.158 1.00 64.88 183 PRO A C 1
ATOM 1449 O O . PRO A 1 183 ? -9.065 16.760 -12.595 1.00 64.88 183 PRO A O 1
ATOM 1452 N N . SER A 1 184 ? -7.691 18.437 -12.023 1.00 64.31 184 SER A N 1
ATOM 1453 C CA . SER A 1 184 ? -6.439 17.730 -12.316 1.00 64.31 184 SER A CA 1
ATOM 1454 C C . SER A 1 184 ? -6.011 16.724 -11.235 1.00 64.31 184 SER A C 1
ATOM 1456 O O . SER A 1 184 ? -5.135 15.889 -11.483 1.00 64.31 184 SER A O 1
ATOM 1458 N N . LEU A 1 185 ? -6.620 16.782 -10.044 1.00 66.25 185 LEU A N 1
ATOM 1459 C CA . LEU A 1 185 ? -6.309 15.940 -8.884 1.00 66.25 185 LEU A CA 1
ATOM 1460 C C . LEU A 1 185 ? -7.325 14.799 -8.658 1.00 66.25 185 LEU A C 1
ATOM 1462 O O . LEU A 1 185 ? -7.138 13.977 -7.754 1.00 66.25 185 LEU A O 1
ATOM 1466 N N . LEU A 1 186 ? -8.379 14.726 -9.476 1.00 67.19 186 LEU A N 1
ATOM 1467 C CA . LEU A 1 186 ? -9.415 13.697 -9.393 1.00 67.19 186 LEU A CA 1
ATOM 1468 C C . LEU A 1 186 ? -8.906 12.362 -9.962 1.00 67.19 186 LEU A C 1
ATOM 1470 O O . LEU A 1 186 ? -8.441 12.280 -11.097 1.00 67.19 186 LEU A O 1
ATOM 1474 N N . MET A 1 187 ? -8.992 11.307 -9.152 1.00 65.25 187 MET A N 1
ATOM 1475 C CA . MET A 1 187 ? -8.616 9.935 -9.500 1.00 65.25 187 MET A CA 1
ATOM 1476 C C . MET A 1 187 ? -9.808 9.087 -9.962 1.00 65.25 187 MET A C 1
ATOM 1478 O O . MET A 1 187 ? -9.589 8.109 -10.671 1.00 65.25 187 MET A O 1
ATOM 1482 N N . PHE A 1 188 ? -11.038 9.414 -9.553 1.00 70.06 188 PHE A N 1
ATOM 1483 C CA . PHE A 1 188 ? -12.257 8.722 -9.983 1.00 70.06 188 PHE A CA 1
ATOM 1484 C C . PHE A 1 188 ? -13.491 9.633 -9.927 1.00 70.06 188 PHE A C 1
ATOM 1486 O O . PHE A 1 188 ? -13.518 10.634 -9.205 1.00 70.06 188 PHE A O 1
ATOM 1493 N N . ASP A 1 189 ? -14.525 9.264 -10.681 1.00 67.31 189 ASP A N 1
ATOM 1494 C CA . ASP A 1 189 ? -15.778 10.016 -10.753 1.00 67.31 189 ASP A CA 1
ATOM 1495 C C . ASP A 1 189 ? -16.511 9.980 -9.399 1.00 67.31 189 ASP A C 1
ATOM 1497 O O . ASP A 1 189 ? -16.719 8.914 -8.822 1.00 67.31 189 ASP A O 1
ATOM 1501 N N . GLY A 1 190 ? -16.897 11.146 -8.872 1.00 68.69 190 GLY A N 1
ATOM 1502 C CA . GLY A 1 190 ? -17.558 11.265 -7.562 1.00 68.69 190 GLY A CA 1
ATOM 1503 C C . GLY A 1 190 ? -16.609 11.362 -6.359 1.00 68.69 190 GLY A C 1
ATOM 1504 O O . GLY A 1 190 ? -17.069 11.438 -5.222 1.00 68.69 190 GLY A O 1
ATOM 1505 N N . GLN A 1 191 ? -15.290 11.430 -6.575 1.00 70.31 191 GLN A N 1
ATOM 1506 C CA . GLN A 1 191 ? -14.315 11.592 -5.489 1.00 70.31 191 GLN A CA 1
ATOM 1507 C C . GLN A 1 191 ? -14.571 12.845 -4.629 1.00 70.31 191 GLN A C 1
ATOM 1509 O O . GLN A 1 191 ? -14.381 12.796 -3.417 1.00 70.31 191 GLN A O 1
ATOM 1514 N N . ALA A 1 192 ? -15.063 13.932 -5.230 1.00 67.12 192 ALA A N 1
ATOM 1515 C CA . ALA A 1 192 ? -15.398 15.169 -4.524 1.00 67.12 192 ALA A CA 1
ATOM 1516 C C . ALA A 1 192 ? -16.533 15.002 -3.497 1.00 67.12 192 ALA A C 1
ATOM 1518 O O . ALA A 1 192 ? -16.528 15.681 -2.478 1.00 67.12 192 ALA A O 1
ATOM 1519 N N . GLU A 1 193 ? -17.489 14.101 -3.744 1.00 69.31 193 GLU A N 1
ATOM 1520 C CA . GLU A 1 193 ? -18.608 13.852 -2.823 1.00 69.31 193 GLU A CA 1
ATOM 1521 C C . GLU A 1 193 ? -18.190 12.965 -1.646 1.00 69.31 193 GLU A C 1
ATOM 1523 O O . GLU A 1 193 ? -18.691 13.129 -0.541 1.00 69.31 193 GLU A O 1
ATOM 1528 N N . ILE A 1 194 ? -17.251 12.039 -1.867 1.00 73.19 194 ILE A N 1
ATOM 1529 C CA . ILE A 1 194 ? -16.749 11.121 -0.830 1.00 73.19 194 ILE A CA 1
ATOM 1530 C C . ILE A 1 194 ? -15.728 11.810 0.092 1.00 73.19 194 ILE A C 1
ATOM 1532 O O . ILE A 1 194 ? -15.514 11.368 1.218 1.00 73.19 194 ILE A O 1
ATOM 1536 N N . GLN A 1 195 ? -15.071 12.867 -0.389 1.00 70.19 195 GLN A N 1
ATOM 1537 C CA . GLN A 1 195 ? -14.065 13.616 0.370 1.00 70.19 195 GLN A CA 1
ATOM 1538 C C . GLN A 1 195 ? -14.642 14.687 1.309 1.00 70.19 195 GLN A C 1
ATOM 1540 O O . GLN A 1 195 ? -13.881 15.195 2.134 1.00 70.19 195 GLN A O 1
ATOM 1545 N N . GLN A 1 196 ? -15.933 15.024 1.181 1.00 61.41 196 GLN A N 1
ATOM 1546 C CA . GLN A 1 196 ? -16.660 15.942 2.073 1.00 61.41 196 GLN A CA 1
ATOM 1547 C C . GLN A 1 196 ? -17.035 15.276 3.401 1.00 61.41 196 GLN A C 1
ATOM 1549 O O . GLN A 1 196 ? -16.978 15.987 4.430 1.00 61.41 196 GLN A O 1
#

Foldseek 3Di:
DVVVVVVVVVVVVCFQQCQDPLAHDDPPAFQKWFDDPPPDPPDDDDCPPDPDGDGDDLDDDPPTDIDGHPPDPDDPGHDGRVLSPDPCVCVVVVVVCVLVVLLVVLVVVLVVLVVVLVVCVVVVVVVCNPVPSVVVNVVSCLQSVVLNVVSVLLVPDDPPPAQDDDSVVVNVCLVPVQQDPDRNSDPDPCPSVSSD

Organism: NCBI:txid1130821

Radius of gyration: 23.45 Å; chains: 1; bounding box: 44×43×73 Å

pLDDT: mean 77.33, std 14.81, range [43.0, 96.25]

Sequence (196 aa):
HMILLLGLFATYAGVIYNDVLSLGIDLFGTRWQVSSPTFEEGEVAFPAASSASRPATFHEREGEKLEPMAEGFPYPVGFDPAWKGAVNELLMFNSFKMKFSVIVAFFQMLLGILLKALNALYFRQFLDFFFEALPQLFLFVALIGYMAFLILFKWLTPADAYAKPSLINVLIDMHMGGANPDPSLLMFDGQAEIQQ

Secondary structure (DSSP, 8-state):
-HHHHHHHHHHHHHHHTT-BTTB---SS--SEEEPPP---TTS-----S--S-PBP-SS--TTPPEEE-SSSPSPSSSS-GGGTT-TTHHHHHHHHHHHHHHHHHHHHHHHHHHHHHHHHHHTT-HHHIIIIIHHHHHHHIIIIIHHHHHHHHHHHS-TTSS----HHHHHHHHHHTTT---GGG--STTHHHH--